Protein AF-V4QI97-F1 (afdb_monomer_lite)

pLDDT: mean 71.18, std 16.62, range [37.5, 94.44]

Structure (mmCIF, N/CA/C/O backbone):
data_AF-V4QI97-F1
#
_entry.id   AF-V4QI97-F1
#
loop_
_atom_site.group_PDB
_atom_site.id
_atom_site.type_symbol
_atom_site.label_atom_id
_atom_site.label_alt_id
_atom_site.label_comp_id
_atom_site.label_asym_id
_atom_site.label_entity_id
_atom_site.label_seq_id
_atom_site.pdbx_PDB_ins_code
_atom_site.Cartn_x
_atom_site.Cartn_y
_atom_site.Cartn_z
_atom_site.occupancy
_atom_site.B_iso_or_equiv
_atom_site.auth_seq_id
_atom_site.auth_comp_id
_atom_site.auth_asym_id
_atom_site.auth_atom_id
_atom_site.pdbx_PDB_model_num
ATOM 1 N N . MET A 1 1 ? 46.855 -12.905 -12.859 1.00 41.66 1 MET A N 1
ATOM 2 C CA . MET A 1 1 ? 45.986 -12.068 -12.011 1.00 41.66 1 MET A CA 1
ATOM 3 C C . MET A 1 1 ? 44.913 -11.592 -12.947 1.00 41.66 1 MET A C 1
ATOM 5 O O . MET A 1 1 ? 45.185 -10.723 -13.763 1.00 41.66 1 MET A O 1
ATOM 9 N N . ASP A 1 2 ? 43.792 -12.298 -12.932 1.00 44.72 2 ASP A N 1
ATOM 10 C CA . ASP A 1 2 ? 42.716 -12.073 -13.883 1.00 44.72 2 ASP A CA 1
ATOM 11 C C . ASP A 1 2 ? 41.936 -10.860 -13.398 1.00 44.72 2 ASP A C 1
ATOM 13 O O . ASP A 1 2 ? 41.292 -10.881 -12.348 1.00 44.72 2 ASP A O 1
ATOM 17 N N . ASP A 1 3 ? 42.111 -9.766 -14.129 1.00 50.03 3 ASP A N 1
ATOM 18 C CA . ASP A 1 3 ? 41.339 -8.547 -13.979 1.00 50.03 3 ASP A CA 1
ATOM 19 C C . ASP A 1 3 ? 39.905 -8.885 -14.403 1.00 50.03 3 ASP A C 1
ATOM 21 O O . ASP A 1 3 ? 39.567 -8.905 -15.589 1.00 50.03 3 ASP A O 1
ATOM 25 N N . HIS A 1 4 ? 39.078 -9.277 -13.430 1.00 53.91 4 HIS A N 1
ATOM 26 C CA . HIS A 1 4 ? 37.632 -9.381 -13.591 1.00 53.91 4 HIS A CA 1
ATOM 27 C C . HIS A 1 4 ? 37.093 -7.964 -13.777 1.00 53.91 4 HIS A C 1
ATOM 29 O O . HIS A 1 4 ? 36.608 -7.328 -12.842 1.00 53.91 4 HIS A O 1
ATOM 35 N N . GLY A 1 5 ? 37.272 -7.462 -14.998 1.00 50.78 5 GLY A N 1
ATOM 36 C CA . GLY A 1 5 ? 36.921 -6.117 -15.401 1.00 50.78 5 GLY A CA 1
ATOM 37 C C . GLY A 1 5 ? 35.461 -5.843 -15.085 1.00 50.78 5 GLY A C 1
ATOM 38 O O . GLY A 1 5 ? 34.565 -6.533 -15.569 1.00 50.78 5 GLY A O 1
ATOM 39 N N . PHE A 1 6 ? 35.249 -4.824 -14.258 1.00 55.19 6 PHE A N 1
ATOM 40 C CA . PHE A 1 6 ? 33.971 -4.163 -14.050 1.00 55.19 6 PHE A CA 1
ATOM 41 C C . PHE A 1 6 ? 33.288 -3.944 -15.407 1.00 55.19 6 PHE A C 1
ATOM 43 O O . PHE A 1 6 ? 33.748 -3.127 -16.208 1.00 55.19 6 PHE A O 1
ATOM 50 N N . ASN A 1 7 ? 32.223 -4.703 -15.679 1.00 65.62 7 ASN A N 1
ATOM 51 C CA . ASN A 1 7 ? 31.404 -4.519 -16.869 1.00 65.62 7 ASN A CA 1
ATOM 52 C C . ASN A 1 7 ? 30.111 -3.788 -16.466 1.00 65.62 7 ASN A C 1
ATOM 54 O O . ASN A 1 7 ? 29.144 -4.436 -16.055 1.00 65.62 7 ASN A O 1
ATOM 58 N N . PRO A 1 8 ? 30.071 -2.446 -16.566 1.00 64.31 8 PRO A N 1
ATOM 59 C CA . PRO A 1 8 ? 28.946 -1.641 -16.088 1.00 64.31 8 PRO A CA 1
ATOM 60 C C . PRO A 1 8 ? 27.614 -2.009 -16.756 1.00 64.31 8 PRO A C 1
ATOM 62 O O . PRO A 1 8 ? 26.558 -1.841 -16.147 1.00 64.31 8 PRO A O 1
ATOM 65 N N . ASP A 1 9 ? 27.650 -2.551 -17.976 1.00 65.19 9 ASP A N 1
ATOM 66 C CA . ASP A 1 9 ? 26.453 -2.971 -18.707 1.00 65.19 9 ASP A CA 1
ATOM 67 C C . ASP A 1 9 ? 25.855 -4.283 -18.165 1.00 65.19 9 ASP A C 1
ATOM 69 O O . ASP A 1 9 ? 24.628 -4.456 -18.178 1.00 65.19 9 ASP A O 1
ATOM 73 N N . ASP A 1 10 ? 26.696 -5.191 -17.659 1.00 73.88 10 ASP A N 1
ATOM 74 C CA . ASP A 1 10 ? 26.260 -6.443 -17.029 1.00 73.88 10 ASP A CA 1
ATOM 75 C C . ASP A 1 10 ? 25.722 -6.182 -15.619 1.00 73.88 10 ASP A C 1
ATOM 77 O O . ASP A 1 10 ? 24.642 -6.672 -15.276 1.00 73.88 10 ASP A O 1
ATOM 81 N N . ASP A 1 11 ? 26.385 -5.318 -14.846 1.00 74.50 11 ASP A N 1
ATOM 82 C CA . ASP A 1 11 ? 25.919 -4.905 -13.517 1.00 74.50 11 ASP A CA 1
ATOM 83 C C . ASP A 1 11 ? 24.596 -4.128 -13.594 1.00 74.50 11 ASP A C 1
ATOM 85 O O . ASP A 1 11 ? 23.665 -4.383 -12.822 1.00 74.50 11 ASP A O 1
ATOM 89 N N . ALA A 1 12 ? 24.444 -3.234 -14.579 1.00 72.06 12 ALA A N 1
ATOM 90 C CA . ALA A 1 12 ? 23.185 -2.532 -14.823 1.00 72.06 12 ALA A CA 1
ATOM 91 C C . ALA A 1 12 ? 22.055 -3.492 -15.236 1.00 72.06 12 ALA A C 1
ATOM 93 O O . ALA A 1 12 ? 20.887 -3.283 -14.892 1.00 72.06 12 ALA A O 1
ATOM 94 N N . ARG A 1 13 ? 22.363 -4.565 -15.976 1.00 72.94 13 ARG A N 1
ATOM 95 C CA . ARG A 1 13 ? 21.380 -5.601 -16.329 1.00 72.94 13 ARG A CA 1
ATOM 96 C C . ARG A 1 13 ? 20.995 -6.452 -15.119 1.00 72.94 13 ARG A C 1
ATOM 98 O O . ARG A 1 13 ? 19.803 -6.655 -14.894 1.00 72.94 13 ARG A O 1
ATOM 105 N N . ALA A 1 14 ? 21.969 -6.877 -14.318 1.00 77.56 14 ALA A N 1
ATOM 106 C CA . ALA A 1 14 ? 21.738 -7.637 -13.094 1.00 77.56 14 ALA A CA 1
ATOM 107 C C . ALA A 1 14 ? 20.893 -6.838 -12.090 1.00 77.56 14 ALA A C 1
ATOM 109 O O . ALA A 1 14 ? 19.896 -7.345 -11.575 1.00 77.56 14 ALA A O 1
ATOM 110 N N . LEU A 1 15 ? 21.211 -5.558 -11.875 1.00 76.00 15 LEU A N 1
ATOM 111 C CA . LEU A 1 15 ? 20.430 -4.680 -11.003 1.00 76.00 15 LEU A CA 1
ATOM 112 C C . LEU A 1 15 ? 18.983 -4.518 -11.492 1.00 76.00 15 LEU A C 1
ATOM 114 O O . LEU A 1 15 ? 18.056 -4.529 -10.681 1.00 76.00 15 LEU A O 1
ATOM 118 N N . ARG A 1 16 ? 18.766 -4.398 -12.809 1.00 74.44 16 ARG A N 1
ATOM 119 C CA . ARG A 1 16 ? 17.414 -4.327 -13.390 1.00 74.44 16 ARG A CA 1
ATOM 120 C C . ARG A 1 16 ? 16.608 -5.592 -13.122 1.00 74.44 16 ARG A C 1
ATOM 122 O O . ARG A 1 16 ? 15.459 -5.480 -12.698 1.00 74.44 16 ARG A O 1
ATOM 129 N N . GLN A 1 17 ? 17.211 -6.763 -13.313 1.00 78.12 17 GLN A N 1
ATOM 130 C CA . GLN A 1 17 ? 16.565 -8.041 -13.022 1.00 78.12 17 GLN A CA 1
ATOM 131 C C . GLN A 1 17 ? 16.200 -8.153 -11.536 1.00 78.12 17 GLN A C 1
ATOM 133 O O . GLN A 1 17 ? 15.046 -8.415 -11.210 1.00 78.12 17 GLN A O 1
ATOM 138 N N . ARG A 1 18 ? 17.131 -7.831 -10.628 1.00 79.62 18 ARG A N 1
ATOM 139 C CA . ARG A 1 18 ? 16.863 -7.835 -9.179 1.00 79.62 18 ARG A CA 1
ATOM 140 C C . ARG A 1 18 ? 15.759 -6.860 -8.771 1.00 79.62 18 ARG A C 1
ATOM 142 O O . ARG A 1 18 ? 14.947 -7.172 -7.907 1.00 79.62 18 ARG A O 1
ATOM 149 N N . ARG A 1 19 ? 15.690 -5.680 -9.396 1.00 79.06 19 ARG A N 1
ATOM 150 C CA . ARG A 1 19 ? 14.592 -4.724 -9.170 1.00 79.06 19 ARG A CA 1
ATOM 151 C C . ARG A 1 19 ? 13.250 -5.252 -9.680 1.00 79.06 19 ARG A C 1
ATOM 153 O O . ARG A 1 19 ? 12.237 -4.933 -9.073 1.00 79.06 19 ARG A O 1
ATOM 160 N N . ALA A 1 20 ? 13.226 -6.019 -10.770 1.00 75.69 20 ALA A N 1
ATOM 161 C CA . ALA A 1 20 ? 12.004 -6.652 -11.262 1.00 75.69 20 ALA A CA 1
ATOM 162 C C . ALA A 1 20 ? 11.506 -7.738 -10.294 1.00 75.69 20 ALA A C 1
ATOM 164 O O . ALA A 1 20 ? 10.351 -7.674 -9.888 1.00 75.69 20 ALA A O 1
ATOM 165 N N . GLU A 1 21 ? 12.394 -8.626 -9.838 1.00 79.38 21 GLU A N 1
ATOM 166 C CA . GLU A 1 21 ? 12.095 -9.647 -8.816 1.00 79.38 21 GLU A CA 1
ATOM 167 C C . GLU A 1 21 ? 11.541 -9.005 -7.527 1.00 79.38 21 GLU A C 1
ATOM 169 O O . GLU A 1 21 ? 10.528 -9.434 -6.984 1.00 79.38 21 GLU A O 1
ATOM 174 N N . LEU A 1 22 ? 12.149 -7.905 -7.063 1.00 79.44 22 LEU A N 1
ATOM 175 C CA . LEU A 1 22 ? 11.668 -7.173 -5.884 1.00 79.44 22 LEU A CA 1
ATOM 176 C C . LEU A 1 22 ? 10.294 -6.514 -6.078 1.00 79.44 22 LEU A C 1
ATOM 178 O O . LEU A 1 22 ? 9.572 -6.338 -5.098 1.00 79.44 22 LEU A O 1
ATOM 182 N N . ARG A 1 23 ? 9.932 -6.110 -7.303 1.00 78.00 23 ARG A N 1
ATOM 183 C CA . ARG A 1 23 ? 8.594 -5.563 -7.592 1.00 78.00 23 ARG A CA 1
ATOM 184 C C . ARG A 1 23 ? 7.531 -6.644 -7.535 1.00 78.00 23 ARG A C 1
ATOM 186 O O . ARG A 1 23 ? 6.475 -6.394 -6.968 1.00 78.00 23 ARG A O 1
ATOM 193 N N . GLU A 1 24 ? 7.819 -7.802 -8.116 1.00 79.31 24 GLU A N 1
ATOM 194 C CA . GLU A 1 24 ? 6.931 -8.962 -8.078 1.00 79.31 24 GLU A CA 1
ATOM 195 C C . GLU A 1 24 ? 6.682 -9.382 -6.628 1.00 79.31 24 GLU A C 1
ATOM 197 O O . GLU A 1 24 ? 5.542 -9.366 -6.175 1.00 79.31 24 GLU A O 1
ATOM 202 N N . PHE A 1 25 ? 7.751 -9.549 -5.846 1.00 78.12 25 PHE A N 1
ATOM 203 C CA . PHE A 1 25 ? 7.636 -9.868 -4.424 1.00 78.12 25 PHE A CA 1
ATOM 204 C C . PHE A 1 25 ? 6.871 -8.800 -3.618 1.00 78.12 25 PHE A C 1
ATOM 206 O O . PHE A 1 25 ? 6.092 -9.112 -2.721 1.00 78.12 25 PHE A O 1
ATOM 213 N N . ALA A 1 26 ? 7.045 -7.511 -3.933 1.00 76.50 26 ALA A N 1
ATOM 214 C CA . ALA A 1 26 ? 6.275 -6.446 -3.288 1.00 76.50 26 ALA A CA 1
ATOM 215 C C . ALA A 1 26 ? 4.778 -6.490 -3.642 1.00 76.50 26 ALA A C 1
ATOM 217 O O . ALA A 1 26 ? 3.947 -6.130 -2.807 1.00 76.50 26 ALA A O 1
ATOM 218 N N . ALA A 1 27 ? 4.437 -6.903 -4.865 1.00 77.00 27 ALA A N 1
ATOM 219 C CA . ALA A 1 27 ? 3.055 -7.096 -5.283 1.00 77.00 27 ALA A CA 1
ATOM 220 C C . ALA A 1 27 ? 2.425 -8.304 -4.574 1.00 77.00 27 ALA A C 1
ATOM 222 O O . ALA A 1 27 ? 1.311 -8.172 -4.073 1.00 77.00 27 ALA A O 1
ATOM 223 N N . GLU A 1 28 ? 3.161 -9.412 -4.441 1.00 81.69 28 GLU A N 1
ATOM 224 C CA . GLU A 1 28 ? 2.744 -10.590 -3.665 1.00 81.69 28 GLU A CA 1
ATOM 225 C C . GLU A 1 28 ? 2.478 -10.237 -2.196 1.00 81.69 28 GLU A C 1
ATOM 227 O O . GLU A 1 28 ? 1.464 -10.640 -1.636 1.00 81.69 28 GLU A O 1
ATOM 232 N N . ILE A 1 29 ? 3.342 -9.429 -1.567 1.00 78.62 29 ILE A N 1
ATOM 233 C CA . ILE A 1 29 ? 3.112 -8.953 -0.192 1.00 78.62 29 ILE A CA 1
ATOM 234 C C . ILE A 1 29 ? 1.829 -8.120 -0.105 1.00 78.62 29 ILE A C 1
ATOM 236 O O . ILE A 1 29 ? 1.081 -8.247 0.862 1.00 78.62 29 ILE A O 1
ATOM 240 N N . ALA A 1 30 ? 1.581 -7.240 -1.080 1.00 75.75 30 ALA A N 1
ATOM 241 C CA . ALA A 1 30 ? 0.376 -6.417 -1.088 1.00 75.75 30 ALA A CA 1
ATOM 242 C C . ALA A 1 30 ? -0.899 -7.262 -1.239 1.00 75.75 30 ALA A C 1
ATOM 244 O O . ALA A 1 30 ? -1.905 -6.916 -0.632 1.00 75.75 30 ALA A O 1
ATOM 245 N N . GLU A 1 31 ? -0.837 -8.353 -2.003 1.00 80.38 31 GLU A N 1
ATOM 246 C CA . GLU A 1 31 ? -1.926 -9.324 -2.148 1.00 80.38 31 GLU A CA 1
ATOM 247 C C . GLU A 1 31 ? -2.121 -10.147 -0.867 1.00 80.38 31 GLU A C 1
ATOM 249 O O . GLU A 1 31 ? -3.221 -10.195 -0.336 1.00 80.38 31 GLU A O 1
ATOM 254 N N . ALA A 1 32 ? -1.047 -10.677 -0.275 1.00 81.38 32 ALA A N 1
ATOM 255 C CA . ALA A 1 32 ? -1.117 -11.439 0.975 1.00 81.38 32 ALA A CA 1
ATOM 256 C C . ALA A 1 32 ? -1.661 -10.624 2.166 1.00 81.38 32 ALA A C 1
ATOM 258 O O . ALA A 1 32 ? -2.165 -11.187 3.135 1.00 81.38 32 ALA A O 1
ATOM 259 N N . ILE A 1 33 ? -1.556 -9.292 2.117 1.00 82.50 33 ILE A N 1
ATOM 260 C CA . ILE A 1 33 ? -2.125 -8.394 3.130 1.00 82.50 33 ILE A CA 1
ATOM 261 C C . ILE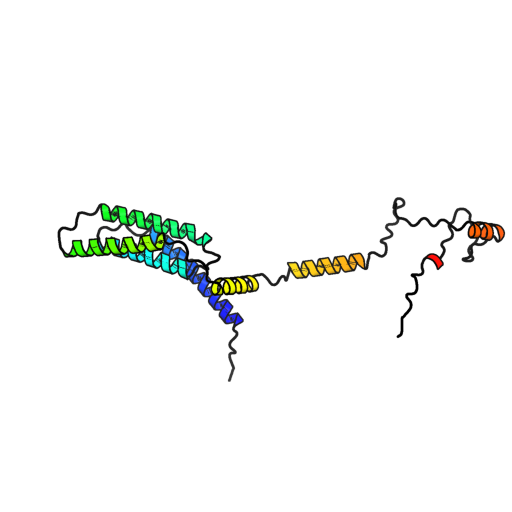 A 1 33 ? -3.660 -8.415 3.137 1.00 82.50 33 ILE A C 1
ATOM 263 O O . ILE A 1 33 ? -4.267 -8.137 4.176 1.00 82.50 33 ILE A O 1
ATOM 267 N N . GLU A 1 34 ? -4.284 -8.743 2.007 1.00 81.69 34 GLU A N 1
ATOM 268 C CA . GLU A 1 34 ? -5.740 -8.857 1.871 1.00 81.69 34 GLU A CA 1
ATOM 269 C C . GLU A 1 34 ? -6.279 -10.059 2.665 1.00 81.69 34 GLU A C 1
ATOM 271 O O . GLU A 1 34 ? -7.373 -9.982 3.218 1.00 81.69 34 GLU A O 1
ATOM 276 N N . ASP A 1 35 ? -5.465 -11.106 2.828 1.00 83.38 35 ASP A N 1
ATOM 277 C CA . ASP A 1 35 ? -5.812 -12.336 3.552 1.00 83.38 35 ASP A CA 1
ATOM 278 C C . ASP A 1 35 ? -5.509 -12.279 5.061 1.00 83.38 35 ASP A C 1
ATOM 280 O O . ASP A 1 35 ? -5.664 -13.274 5.771 1.00 83.38 35 ASP A O 1
ATOM 284 N N . ILE A 1 36 ? -5.046 -11.138 5.579 1.00 82.44 36 ILE A N 1
ATOM 285 C CA . ILE A 1 36 ? -4.755 -10.997 7.011 1.00 82.44 36 ILE A CA 1
ATOM 286 C C . ILE A 1 36 ? -6.060 -10.991 7.809 1.00 82.44 36 ILE A C 1
ATOM 288 O O . ILE A 1 36 ? -6.981 -10.230 7.507 1.00 82.44 36 ILE A O 1
ATOM 292 N N . ASP A 1 37 ? -6.087 -11.785 8.881 1.00 87.38 37 ASP A N 1
ATOM 293 C CA . ASP A 1 37 ? -7.198 -11.828 9.826 1.00 87.38 37 ASP A CA 1
ATOM 294 C C . ASP A 1 37 ? -7.546 -10.435 10.369 1.00 87.38 37 ASP A C 1
ATOM 296 O O . ASP A 1 37 ? -6.678 -9.610 10.686 1.00 87.38 37 ASP A O 1
ATOM 300 N N . LEU A 1 38 ? -8.847 -10.179 10.515 1.00 90.25 38 LEU A N 1
ATOM 301 C CA . LEU A 1 38 ? -9.318 -8.925 11.086 1.00 90.25 38 LEU A CA 1
ATOM 302 C C . LEU A 1 38 ? -8.847 -8.792 12.543 1.00 90.25 38 LEU A C 1
ATOM 304 O O . LEU A 1 38 ? -8.876 -9.760 13.302 1.00 90.25 38 LEU A O 1
ATOM 308 N N . PRO A 1 39 ? -8.429 -7.589 12.964 1.00 90.75 39 PRO A N 1
ATOM 309 C CA . PRO A 1 39 ? -7.854 -7.389 14.284 1.00 90.75 39 PRO A CA 1
ATOM 310 C C . PRO A 1 39 ? -8.886 -7.586 15.395 1.00 90.75 39 PRO A C 1
ATOM 312 O O . PRO A 1 39 ? -9.924 -6.924 15.425 1.00 90.75 39 PRO A O 1
ATOM 315 N N . GLU A 1 40 ? -8.535 -8.426 16.364 1.00 92.00 40 GLU A N 1
ATOM 316 C CA . GLU A 1 40 ? -9.332 -8.662 17.573 1.00 92.00 40 GLU A CA 1
ATOM 317 C C . GLU A 1 40 ? -8.927 -7.738 18.733 1.00 92.00 40 GLU A C 1
ATOM 319 O O . GLU A 1 40 ? -9.654 -7.600 19.716 1.00 92.00 40 GLU A O 1
ATOM 324 N N . THR A 1 41 ? -7.773 -7.069 18.627 1.00 93.19 41 THR A N 1
ATOM 325 C CA . THR A 1 41 ? -7.281 -6.125 19.636 1.00 93.19 41 THR A CA 1
ATOM 326 C C . THR A 1 41 ? -6.763 -4.825 19.019 1.00 93.19 41 THR A C 1
ATOM 328 O O . THR A 1 41 ? -6.374 -4.764 17.851 1.00 93.19 41 THR A O 1
ATOM 331 N N . TYR A 1 42 ? -6.667 -3.766 19.833 1.00 90.38 42 TYR A N 1
ATOM 332 C CA . TYR A 1 42 ? -6.037 -2.505 19.417 1.00 90.38 42 TYR A CA 1
ATOM 333 C C . TYR A 1 42 ? -4.570 -2.674 18.991 1.00 90.38 42 TYR A C 1
ATOM 335 O O . TYR A 1 42 ? -4.096 -1.946 18.119 1.00 90.38 42 TYR A O 1
ATOM 343 N N . LEU A 1 43 ? -3.845 -3.626 19.590 1.00 91.06 43 LEU A N 1
ATOM 344 C CA . LEU A 1 43 ? -2.455 -3.908 19.230 1.00 91.06 43 LEU A CA 1
ATOM 345 C C . LEU A 1 43 ? -2.361 -4.576 17.854 1.00 91.06 43 LEU A C 1
ATOM 347 O O . LEU A 1 43 ? -1.474 -4.232 17.071 1.00 91.06 43 LEU A O 1
ATOM 351 N N . ASP A 1 44 ? -3.275 -5.496 17.552 1.00 90.19 44 ASP A N 1
ATOM 352 C CA . ASP A 1 44 ? -3.337 -6.153 16.244 1.00 90.19 44 ASP A CA 1
ATOM 353 C C . ASP A 1 44 ? -3.710 -5.143 15.165 1.00 90.19 44 ASP A C 1
ATOM 355 O O . ASP A 1 44 ? -3.042 -5.071 14.135 1.00 90.19 44 ASP A O 1
ATOM 359 N N . GLY A 1 45 ? -4.672 -4.262 15.459 1.00 88.81 45 GLY A N 1
ATOM 360 C CA . GLY A 1 45 ? -5.009 -3.134 14.597 1.00 88.81 45 GLY A CA 1
ATOM 361 C C . GLY A 1 45 ? -3.800 -2.241 14.312 1.00 88.81 45 GLY A C 1
ATOM 362 O O . GLY A 1 45 ? -3.531 -1.904 13.159 1.00 88.81 45 GLY A O 1
ATOM 363 N N . GLU A 1 46 ? -3.027 -1.878 15.344 1.00 92.81 46 GLU A N 1
ATOM 364 C CA . GLU A 1 46 ? -1.812 -1.066 15.182 1.00 92.81 46 GLU A CA 1
ATOM 365 C C . GLU A 1 46 ? -0.795 -1.759 14.261 1.00 92.81 46 GLU A C 1
ATOM 367 O O . GLU A 1 46 ? -0.211 -1.131 13.371 1.00 92.81 46 GLU A O 1
ATOM 372 N N . ARG A 1 47 ? -0.573 -3.060 14.469 1.00 90.12 47 ARG A N 1
ATOM 373 C CA . ARG A 1 47 ? 0.376 -3.860 13.687 1.00 90.12 47 ARG A CA 1
ATOM 374 C C . ARG A 1 47 ? -0.069 -4.007 12.236 1.00 90.12 47 ARG A C 1
ATOM 376 O O . ARG A 1 47 ? 0.757 -3.799 11.347 1.00 90.12 47 ARG A O 1
ATOM 383 N N . ALA A 1 48 ? -1.347 -4.285 12.000 1.00 89.62 48 ALA A N 1
ATOM 384 C CA . ALA A 1 48 ? -1.917 -4.436 10.667 1.00 89.62 48 ALA A CA 1
ATOM 385 C C . ALA A 1 48 ? -1.802 -3.129 9.862 1.00 89.62 48 ALA A C 1
ATOM 387 O O . ALA A 1 48 ? -1.258 -3.117 8.758 1.00 89.62 48 ALA A O 1
ATOM 388 N N . VAL A 1 49 ? -2.162 -1.988 10.460 1.00 90.75 49 VAL A N 1
ATOM 389 C CA . VAL A 1 49 ? -2.007 -0.660 9.836 1.00 90.75 49 VAL A CA 1
ATOM 390 C C . VAL A 1 49 ? -0.545 -0.347 9.504 1.00 90.75 49 VAL A C 1
ATOM 392 O O . VAL A 1 49 ? -0.235 0.166 8.424 1.00 90.75 49 VAL A O 1
ATOM 395 N N . ARG A 1 50 ? 0.389 -0.661 10.412 1.00 88.56 50 ARG A N 1
ATOM 396 C CA . ARG A 1 50 ? 1.827 -0.487 10.147 1.00 88.56 50 ARG A CA 1
ATOM 397 C C . ARG A 1 50 ? 2.306 -1.373 9.001 1.00 88.56 50 ARG A C 1
ATOM 399 O O . ARG A 1 50 ? 3.140 -0.916 8.222 1.00 88.56 50 ARG A O 1
ATOM 406 N N . MET A 1 51 ? 1.793 -2.594 8.890 1.00 88.12 51 MET A N 1
ATOM 407 C CA . MET A 1 51 ? 2.140 -3.514 7.810 1.00 88.12 51 MET A CA 1
ATOM 408 C C . MET A 1 51 ? 1.700 -2.968 6.450 1.00 88.12 51 MET A C 1
ATOM 410 O O . MET A 1 51 ? 2.540 -2.836 5.561 1.00 88.12 51 MET A O 1
ATOM 414 N N . ILE A 1 52 ? 0.441 -2.532 6.327 1.00 88.31 52 ILE A N 1
ATOM 415 C CA . ILE A 1 52 ? -0.081 -1.886 5.108 1.00 88.31 52 ILE A CA 1
ATOM 416 C C . ILE A 1 52 ? 0.781 -0.684 4.732 1.00 88.31 52 ILE A C 1
ATOM 418 O O . ILE A 1 52 ? 1.159 -0.502 3.575 1.00 88.31 52 ILE A O 1
ATOM 422 N N . ARG A 1 53 ? 1.154 0.131 5.723 1.00 89.31 53 ARG A N 1
ATOM 423 C CA . ARG A 1 53 ? 1.998 1.301 5.488 1.00 89.31 53 ARG A CA 1
ATOM 424 C C . ARG A 1 53 ? 3.360 0.919 4.915 1.00 89.31 53 ARG A C 1
ATOM 426 O O . ARG A 1 53 ? 3.839 1.593 4.004 1.00 89.31 53 ARG A O 1
ATOM 433 N N . VAL A 1 54 ? 4.000 -0.115 5.464 1.00 86.25 54 VAL A N 1
ATOM 434 C CA . VAL A 1 54 ? 5.291 -0.611 4.967 1.00 86.25 54 VAL A CA 1
ATOM 435 C C . VAL A 1 54 ? 5.134 -1.153 3.551 1.00 86.25 54 VAL A C 1
ATOM 437 O O . VAL A 1 54 ? 5.949 -0.801 2.703 1.00 86.25 54 VAL A O 1
ATOM 440 N N . ALA A 1 55 ? 4.078 -1.917 3.272 1.00 85.75 55 ALA A N 1
ATOM 441 C CA . ALA A 1 55 ? 3.803 -2.429 1.935 1.00 85.75 55 ALA A CA 1
ATOM 442 C C . ALA A 1 55 ? 3.623 -1.302 0.910 1.00 85.75 55 ALA A C 1
ATOM 444 O O . ALA A 1 55 ? 4.273 -1.333 -0.130 1.00 85.75 55 ALA A O 1
ATOM 445 N N . ASP A 1 56 ? 2.861 -0.248 1.228 1.00 86.75 56 ASP A N 1
ATOM 446 C CA . ASP A 1 56 ? 2.733 0.925 0.350 1.00 86.75 56 ASP A CA 1
ATOM 447 C C . ASP A 1 56 ? 4.090 1.620 0.127 1.00 86.75 56 ASP A C 1
ATOM 449 O O . ASP A 1 56 ? 4.413 1.982 -1.003 1.00 86.75 56 ASP A O 1
ATOM 453 N N . VAL A 1 57 ? 4.940 1.756 1.158 1.00 83.69 57 VAL A N 1
ATOM 454 C CA . VAL A 1 57 ? 6.296 2.321 0.986 1.00 83.69 57 VAL A CA 1
ATOM 455 C C . VAL A 1 57 ? 7.148 1.451 0.069 1.00 83.69 57 VAL A C 1
ATOM 457 O O . VAL A 1 57 ? 7.831 1.987 -0.806 1.00 83.69 57 VAL A O 1
ATOM 460 N N . VAL A 1 58 ? 7.156 0.136 0.292 1.00 82.12 58 VAL A N 1
ATOM 461 C CA . VAL A 1 58 ? 7.942 -0.806 -0.508 1.00 82.12 58 VAL A CA 1
ATOM 462 C C . VAL A 1 58 ? 7.467 -0.740 -1.950 1.00 82.12 58 VAL A C 1
ATOM 464 O O . VAL A 1 58 ? 8.280 -0.412 -2.811 1.00 82.12 58 VAL A O 1
ATOM 467 N N . LEU A 1 59 ? 6.163 -0.908 -2.187 1.00 79.94 59 LEU A N 1
ATOM 468 C CA . LEU A 1 59 ? 5.524 -0.825 -3.499 1.00 79.94 59 LEU A CA 1
ATOM 469 C C . LEU A 1 59 ? 5.898 0.474 -4.223 1.00 79.94 59 LEU A C 1
ATOM 471 O O . LEU A 1 59 ? 6.372 0.441 -5.357 1.00 79.94 59 LEU A O 1
ATOM 475 N N . MET A 1 60 ? 5.777 1.621 -3.553 1.00 78.44 60 MET A N 1
ATOM 476 C CA . MET A 1 60 ? 6.115 2.927 -4.126 1.00 78.44 60 MET A CA 1
ATOM 477 C C . MET A 1 60 ? 7.612 3.107 -4.418 1.00 78.44 60 MET A C 1
ATOM 479 O O . MET A 1 60 ? 7.960 3.878 -5.309 1.00 78.44 60 MET A O 1
ATOM 483 N N . ARG A 1 61 ? 8.506 2.450 -3.667 1.00 77.94 61 ARG A N 1
ATOM 484 C CA . ARG A 1 61 ? 9.965 2.547 -3.858 1.00 77.94 61 ARG A CA 1
ATOM 485 C C . ARG A 1 61 ? 10.486 1.631 -4.953 1.00 77.94 61 ARG A C 1
ATOM 487 O O . ARG A 1 61 ? 11.424 2.009 -5.650 1.00 77.94 61 ARG A O 1
ATOM 494 N N . VAL A 1 62 ? 9.933 0.427 -5.064 1.00 74.62 62 VAL A N 1
ATOM 495 C CA . VAL A 1 62 ? 10.372 -0.542 -6.075 1.00 74.62 62 VAL A CA 1
ATOM 496 C C . VAL A 1 62 ? 9.770 -0.228 -7.441 1.00 74.62 62 VAL A C 1
ATOM 498 O O . VAL A 1 62 ? 10.403 -0.493 -8.464 1.00 74.62 62 VAL A O 1
ATOM 501 N N . THR A 1 63 ? 8.588 0.390 -7.476 1.00 72.38 63 THR A N 1
ATOM 502 C CA . THR A 1 63 ? 7.913 0.778 -8.719 1.00 72.38 63 THR A CA 1
ATOM 503 C C . THR A 1 63 ? 8.578 1.996 -9.341 1.00 72.38 63 THR A C 1
ATOM 505 O O . THR A 1 63 ? 8.776 3.023 -8.685 1.00 72.38 63 THR A O 1
ATOM 508 N N . ARG A 1 64 ? 8.900 1.897 -10.634 1.00 69.19 64 ARG A N 1
ATOM 509 C CA . ARG A 1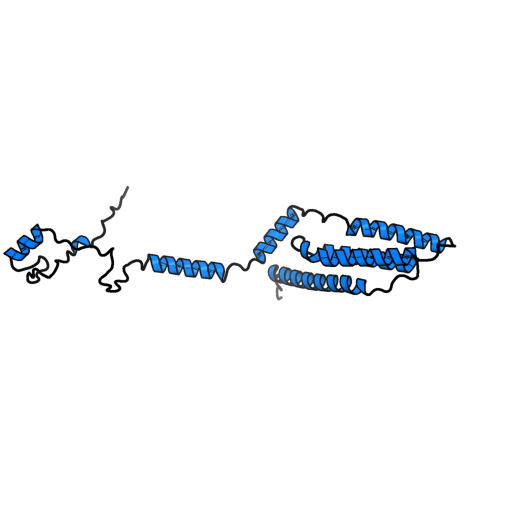 64 ? 9.443 3.037 -11.366 1.00 69.19 64 ARG A CA 1
ATOM 510 C C . ARG A 1 64 ? 8.376 4.125 -11.564 1.00 69.19 64 ARG A C 1
ATOM 512 O O . ARG A 1 64 ? 7.181 3.831 -11.616 1.00 69.19 64 ARG A O 1
ATOM 519 N N . PRO A 1 65 ? 8.769 5.396 -11.684 1.00 67.69 65 PRO A N 1
ATOM 520 C CA . PRO A 1 65 ? 7.804 6.481 -11.801 1.00 67.69 65 PRO A CA 1
ATOM 521 C C . PRO A 1 65 ? 6.920 6.464 -13.056 1.00 67.69 65 PRO A C 1
ATOM 523 O O . PRO A 1 65 ? 5.760 6.862 -12.973 1.00 67.69 65 PRO A O 1
ATOM 526 N N . ASP A 1 66 ? 7.438 5.978 -14.181 1.00 65.56 66 ASP A N 1
ATOM 527 C CA . ASP A 1 66 ? 6.717 5.739 -15.441 1.00 65.56 66 ASP A CA 1
ATOM 528 C C . ASP A 1 66 ? 5.695 4.593 -15.335 1.00 65.56 66 ASP A C 1
ATOM 530 O O . ASP A 1 66 ? 4.731 4.534 -16.090 1.00 65.56 66 ASP A O 1
ATOM 534 N N . GLN A 1 67 ? 5.856 3.720 -14.339 1.00 66.88 67 GLN A N 1
ATOM 535 C CA . GLN A 1 67 ? 4.969 2.592 -14.052 1.00 66.88 67 GLN A CA 1
ATOM 536 C C . GLN A 1 67 ? 3.950 2.913 -12.951 1.00 66.88 67 GLN A C 1
ATOM 538 O O . GLN A 1 67 ? 3.244 2.037 -12.467 1.00 66.88 67 GLN A O 1
ATOM 543 N N . ARG A 1 68 ? 3.817 4.173 -12.527 1.00 67.56 68 ARG A N 1
ATOM 544 C CA . ARG A 1 68 ? 2.911 4.527 -11.420 1.00 67.56 68 ARG A CA 1
ATOM 545 C C . ARG A 1 68 ? 1.431 4.279 -11.699 1.00 67.56 68 ARG A C 1
ATOM 547 O O . ARG A 1 68 ? 0.646 4.174 -10.759 1.00 67.56 68 ARG A O 1
ATOM 554 N N . ASP A 1 69 ? 1.037 4.169 -12.960 1.00 66.94 69 ASP A N 1
ATOM 555 C CA . ASP A 1 69 ? -0.337 3.804 -13.295 1.00 66.94 69 ASP A CA 1
ATOM 556 C C . ASP A 1 69 ? -0.622 2.317 -13.046 1.00 66.94 69 ASP A C 1
ATOM 558 O O . ASP A 1 69 ? -1.756 1.969 -12.719 1.00 66.94 69 ASP A O 1
ATOM 562 N N . THR A 1 70 ? 0.402 1.454 -13.072 1.00 69.12 70 THR A N 1
ATOM 563 C CA . THR A 1 70 ? 0.245 0.011 -12.827 1.00 69.12 70 THR A CA 1
ATOM 564 C C . THR A 1 70 ? 0.054 -0.323 -11.348 1.00 69.12 70 THR A C 1
ATOM 566 O O . THR A 1 70 ? -0.527 -1.355 -11.028 1.00 69.12 70 THR A O 1
ATOM 569 N N . ILE A 1 71 ? 0.460 0.567 -10.434 1.00 72.88 71 ILE A N 1
ATOM 570 C CA . ILE A 1 71 ? 0.284 0.381 -8.982 1.00 72.88 71 ILE A CA 1
ATOM 571 C C . ILE A 1 71 ? -1.040 0.913 -8.445 1.00 72.88 71 ILE A C 1
ATOM 573 O O . ILE A 1 71 ? -1.362 0.656 -7.285 1.00 72.88 71 ILE A O 1
ATOM 577 N N . ARG A 1 72 ? -1.820 1.660 -9.239 1.00 74.75 72 ARG A N 1
ATOM 578 C CA . ARG A 1 72 ? -3.115 2.192 -8.779 1.00 74.75 72 ARG A CA 1
ATOM 579 C C . ARG A 1 72 ? -4.046 1.094 -8.243 1.00 74.75 72 ARG A C 1
ATOM 581 O O . ARG A 1 72 ? -4.604 1.327 -7.172 1.00 74.75 72 ARG A O 1
ATOM 588 N N . PRO A 1 73 ? -4.184 -0.080 -8.897 1.00 80.94 73 PRO A N 1
ATOM 589 C CA . PRO A 1 73 ? -5.009 -1.170 -8.380 1.00 80.94 73 PRO A CA 1
ATOM 590 C C . PRO A 1 73 ? -4.495 -1.699 -7.039 1.00 80.94 73 PRO A C 1
ATOM 592 O O . PRO A 1 73 ? -5.260 -1.773 -6.088 1.00 80.94 73 PRO A O 1
ATOM 595 N N . ALA A 1 74 ? -3.192 -1.969 -6.919 1.00 81.06 74 ALA A N 1
ATOM 596 C CA . ALA A 1 74 ? -2.599 -2.459 -5.674 1.00 81.06 74 ALA A CA 1
ATOM 597 C C . ALA A 1 74 ? -2.771 -1.458 -4.517 1.00 81.06 74 ALA A C 1
ATOM 599 O O . ALA A 1 74 ? -3.173 -1.834 -3.421 1.00 81.06 74 ALA A O 1
ATOM 600 N N . ARG A 1 75 ? -2.558 -0.156 -4.762 1.00 83.44 75 ARG A N 1
ATOM 601 C CA . ARG A 1 75 ? -2.816 0.880 -3.747 1.00 83.44 75 ARG A CA 1
ATOM 602 C C . ARG A 1 75 ? -4.290 0.981 -3.372 1.00 83.44 75 ARG A C 1
ATOM 604 O O . ARG A 1 75 ? -4.579 1.334 -2.235 1.00 83.44 75 ARG A O 1
ATOM 611 N N . GLN A 1 76 ? -5.208 0.716 -4.303 1.00 85.75 76 GLN A N 1
ATOM 612 C CA . GLN A 1 76 ? -6.631 0.684 -3.982 1.00 85.75 76 GLN A CA 1
ATOM 613 C C . GLN A 1 76 ? -6.950 -0.475 -3.038 1.00 85.75 76 GLN A C 1
ATOM 615 O O . GLN A 1 76 ? -7.561 -0.234 -2.008 1.00 85.75 76 GLN A O 1
ATOM 620 N N . ARG A 1 77 ? -6.425 -1.675 -3.302 1.00 85.56 77 ARG A N 1
ATOM 621 C CA . ARG A 1 77 ? -6.615 -2.830 -2.410 1.00 85.56 77 ARG A CA 1
ATOM 622 C C . ARG A 1 77 ? -6.055 -2.585 -1.007 1.00 85.56 77 ARG A C 1
ATOM 624 O O . ARG A 1 77 ? -6.725 -2.853 -0.017 1.00 85.56 77 ARG A O 1
ATOM 631 N N . LEU A 1 78 ? -4.888 -1.941 -0.904 1.00 88.19 78 LEU A N 1
ATOM 632 C CA . LEU A 1 78 ? -4.338 -1.510 0.390 1.00 88.19 78 LEU A CA 1
ATOM 633 C C . LEU A 1 78 ? -5.240 -0.500 1.126 1.00 88.19 78 LEU A C 1
ATOM 635 O O . LEU A 1 78 ? -5.264 -0.504 2.356 1.00 88.19 78 LEU A O 1
ATOM 639 N N . ARG A 1 79 ? -5.966 0.374 0.409 1.00 90.38 79 ARG A N 1
ATOM 640 C CA . ARG A 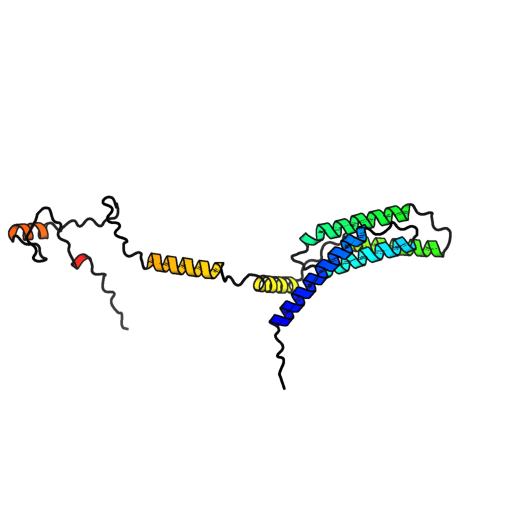1 79 ? -6.959 1.280 1.021 1.00 90.38 79 ARG A CA 1
ATOM 641 C C . ARG A 1 79 ? -8.176 0.511 1.503 1.00 90.38 79 ARG A C 1
ATOM 643 O O . ARG A 1 79 ? -8.577 0.711 2.643 1.00 90.38 79 ARG A O 1
ATOM 650 N N . ASP A 1 80 ? -8.706 -0.375 0.669 1.00 90.50 80 ASP A N 1
ATOM 651 C CA . ASP A 1 80 ? -9.886 -1.172 0.996 1.00 90.50 80 ASP A CA 1
ATOM 652 C C . ASP A 1 80 ? -9.619 -2.020 2.254 1.00 90.50 80 ASP A C 1
ATOM 654 O O . ASP A 1 80 ? -10.407 -2.003 3.201 1.00 90.50 80 ASP A O 1
ATOM 658 N N . GLN A 1 81 ? -8.442 -2.651 2.335 1.00 89.69 81 GLN A N 1
ATOM 659 C CA . GLN A 1 81 ? -8.029 -3.417 3.512 1.00 89.69 81 GLN A CA 1
ATOM 660 C C . GLN A 1 81 ? -7.788 -2.535 4.744 1.00 89.69 81 GLN A C 1
ATOM 662 O O . GLN A 1 81 ? -8.158 -2.902 5.862 1.00 89.69 81 GLN A O 1
ATOM 667 N N . ALA A 1 82 ? -7.201 -1.346 4.567 1.00 91.50 82 ALA A N 1
ATOM 668 C CA . ALA A 1 82 ? -7.054 -0.393 5.663 1.00 91.50 82 ALA A CA 1
ATOM 669 C C . ALA A 1 82 ? -8.419 0.005 6.241 1.00 91.50 82 ALA A C 1
ATOM 671 O O . ALA A 1 82 ? -8.580 0.041 7.461 1.00 91.50 82 ALA A O 1
ATOM 672 N N . ASP A 1 83 ? -9.409 0.254 5.384 1.00 92.81 83 ASP A N 1
ATOM 673 C CA . ASP A 1 83 ? -10.759 0.611 5.808 1.00 92.81 83 ASP A CA 1
ATOM 674 C C . ASP A 1 83 ? -11.448 -0.547 6.549 1.00 92.81 83 ASP A C 1
ATOM 676 O O . ASP A 1 83 ? -12.093 -0.304 7.573 1.00 92.81 83 ASP A O 1
ATOM 680 N N . LEU A 1 84 ? -11.252 -1.799 6.114 1.00 92.75 84 LEU A N 1
ATOM 681 C CA . LEU A 1 84 ? -11.731 -2.992 6.827 1.00 92.75 84 LEU A CA 1
ATOM 682 C C . LEU A 1 84 ? -11.121 -3.114 8.230 1.00 92.75 84 LEU A C 1
ATOM 684 O O . LEU A 1 84 ? -11.849 -3.297 9.207 1.00 92.75 84 LEU A O 1
ATOM 688 N N . ILE A 1 85 ? -9.805 -2.928 8.361 1.00 91.94 85 ILE A N 1
ATOM 689 C CA . ILE A 1 85 ? -9.112 -2.926 9.659 1.00 91.94 85 ILE A CA 1
ATOM 690 C C . ILE A 1 85 ? -9.657 -1.829 10.574 1.00 91.94 85 ILE A C 1
ATOM 692 O O . ILE A 1 85 ? -9.917 -2.078 11.752 1.00 91.94 85 ILE A O 1
ATOM 696 N N . VAL A 1 86 ? -9.869 -0.615 10.056 1.00 93.31 86 VAL A N 1
ATOM 697 C CA . VAL A 1 86 ? -10.449 0.471 10.858 1.00 93.31 86 VAL A CA 1
ATOM 698 C C . VAL A 1 86 ? -11.865 0.129 11.309 1.00 93.31 86 VAL A C 1
ATOM 700 O O . VAL A 1 86 ? -12.210 0.393 12.462 1.00 93.31 86 VAL A O 1
ATOM 703 N N . GLN A 1 87 ? -12.687 -0.465 10.445 1.00 94.19 87 GLN A N 1
ATOM 704 C CA . GLN A 1 87 ? -14.035 -0.897 10.814 1.00 94.19 87 GLN A CA 1
ATOM 705 C C . GLN A 1 87 ? -14.011 -1.968 11.911 1.00 94.19 87 GLN A C 1
ATOM 707 O O . GLN A 1 87 ? -14.740 -1.826 12.894 1.00 94.19 87 GLN A O 1
ATOM 712 N N . ALA A 1 88 ? -13.134 -2.967 11.797 1.00 92.12 88 ALA A N 1
ATOM 713 C CA . ALA A 1 88 ? -12.954 -4.003 12.811 1.00 92.12 88 ALA A CA 1
ATOM 714 C C . ALA A 1 88 ? -12.531 -3.407 14.165 1.00 92.12 88 ALA A C 1
ATOM 716 O O . ALA A 1 88 ? -13.183 -3.642 15.180 1.00 92.12 88 ALA A O 1
ATOM 717 N N . VAL A 1 89 ? -11.522 -2.527 14.181 1.00 92.25 89 VAL A N 1
ATOM 718 C CA . VAL A 1 89 ? -11.058 -1.880 15.422 1.00 92.25 89 VAL A CA 1
ATOM 719 C C . VAL A 1 89 ? -12.127 -0.970 16.038 1.00 92.25 89 VAL A C 1
ATOM 721 O O . VAL A 1 89 ? -12.220 -0.862 17.261 1.00 92.25 89 VAL A O 1
ATOM 724 N N . ARG A 1 90 ? -12.976 -0.326 15.226 1.00 92.75 90 ARG A N 1
ATOM 725 C CA . ARG A 1 90 ? -14.104 0.484 15.723 1.00 92.75 90 ARG A CA 1
ATOM 726 C C . ARG A 1 90 ? -15.206 -0.345 16.380 1.00 92.75 90 ARG A C 1
ATOM 728 O O . ARG A 1 90 ? -15.966 0.222 17.165 1.00 92.75 90 ARG A O 1
ATOM 735 N N . ALA A 1 91 ? -15.310 -1.631 16.053 1.00 94.12 91 ALA A N 1
ATOM 736 C CA . ALA A 1 91 ? -16.254 -2.551 16.678 1.00 94.12 91 ALA A CA 1
ATOM 737 C C . ALA A 1 91 ? -15.750 -3.099 18.025 1.00 94.12 91 ALA A C 1
ATOM 739 O O . ALA A 1 91 ? -16.542 -3.664 18.781 1.00 94.12 91 ALA A O 1
ATOM 740 N N . LEU A 1 92 ? -14.464 -2.913 18.348 1.00 92.69 92 LEU A N 1
ATOM 741 C CA . LEU A 1 92 ? -13.901 -3.349 19.622 1.00 92.69 92 LEU A CA 1
ATOM 742 C C . LEU A 1 92 ? -14.513 -2.582 20.808 1.00 92.69 92 LEU A C 1
ATOM 744 O O . LEU A 1 92 ? -14.876 -1.405 20.674 1.00 92.69 92 LEU A O 1
ATOM 748 N N . PRO A 1 93 ? -14.600 -3.217 21.993 1.00 93.25 93 PRO A N 1
ATOM 749 C CA . PRO A 1 93 ? -14.984 -2.535 23.221 1.00 93.25 93 PRO A CA 1
ATOM 750 C C . PRO A 1 93 ? -14.086 -1.327 23.481 1.00 93.25 93 PRO A C 1
ATOM 752 O O . PRO A 1 93 ? -12.886 -1.368 23.223 1.00 93.25 93 PRO A O 1
ATOM 755 N N . LYS A 1 94 ? -14.661 -0.252 24.029 1.00 93.19 94 LYS A N 1
ATOM 756 C CA . LYS A 1 94 ? -13.880 0.932 24.405 1.00 93.19 94 LYS A CA 1
ATOM 757 C C . LYS A 1 94 ? -12.802 0.547 25.428 1.00 93.19 94 LYS A C 1
ATOM 759 O O . LYS A 1 94 ? -13.114 -0.234 26.327 1.00 93.19 94 LYS A O 1
ATOM 764 N N . PRO A 1 95 ? -11.596 1.137 25.346 1.00 93.69 95 PRO A N 1
ATOM 765 C CA . PRO A 1 95 ? -10.523 0.835 26.281 1.00 93.69 95 PRO A CA 1
ATOM 766 C C . PRO A 1 95 ? -10.966 1.176 27.704 1.00 93.69 95 PRO A C 1
ATOM 768 O O . PRO A 1 95 ? -11.458 2.280 27.960 1.00 93.69 95 PRO A O 1
ATOM 771 N N . THR A 1 96 ? -10.813 0.215 28.613 1.00 93.31 96 THR A N 1
ATOM 772 C CA . THR A 1 96 ? -11.230 0.366 30.021 1.00 93.31 96 THR A CA 1
ATOM 773 C C . THR A 1 96 ? -10.061 0.640 30.960 1.00 93.31 96 THR A C 1
ATOM 775 O O . THR A 1 96 ? -10.270 1.133 32.069 1.00 93.31 96 THR A O 1
ATOM 778 N N . ASP A 1 97 ? -8.835 0.388 30.499 1.00 93.50 97 ASP A N 1
ATOM 779 C CA . ASP A 1 97 ? -7.607 0.627 31.241 1.00 93.50 97 ASP A CA 1
ATOM 780 C C . ASP A 1 97 ? -6.612 1.515 30.475 1.00 93.50 97 ASP A C 1
ATOM 782 O O . ASP A 1 97 ? -6.773 1.841 29.294 1.00 93.50 97 ASP A O 1
ATOM 786 N N . PHE A 1 98 ? -5.571 1.946 31.190 1.00 94.31 98 PHE A N 1
ATOM 787 C CA . PHE A 1 98 ? -4.541 2.832 30.655 1.00 94.31 98 PHE A CA 1
ATOM 788 C C . PHE A 1 98 ? -3.761 2.206 29.488 1.00 94.31 98 PHE A C 1
ATOM 790 O O . PHE A 1 98 ? -3.445 2.899 28.521 1.00 94.31 98 PHE A O 1
ATOM 797 N N . LEU A 1 99 ? -3.451 0.910 29.562 1.00 91.69 99 LEU A N 1
ATOM 798 C CA . LEU A 1 99 ? -2.639 0.222 28.562 1.00 91.69 99 LEU A CA 1
ATOM 799 C C . LEU A 1 99 ? -3.412 0.058 27.250 1.00 91.69 99 LEU A C 1
ATOM 801 O O . LEU A 1 99 ? -2.865 0.298 26.172 1.00 91.69 99 LEU A O 1
ATOM 805 N N . GLU A 1 100 ? -4.684 -0.323 27.326 1.00 89.00 100 GLU A N 1
ATOM 806 C CA . GLU A 1 100 ? -5.579 -0.356 26.174 1.00 89.00 100 GLU A CA 1
ATOM 807 C C . GLU A 1 100 ? -5.804 1.040 25.600 1.00 89.00 100 GLU A C 1
ATOM 809 O O . GLU A 1 100 ? -5.783 1.199 24.381 1.00 89.00 100 GLU A O 1
ATOM 814 N N . GLY A 1 101 ? -5.936 2.061 26.454 1.00 89.19 101 GLY A N 1
ATOM 815 C CA . GLY A 1 101 ? -6.016 3.456 26.024 1.00 89.19 101 GLY A CA 1
ATOM 816 C C . GLY A 1 101 ? -4.784 3.893 25.227 1.00 89.19 101 GLY A C 1
ATOM 817 O O . GLY A 1 101 ? -4.913 4.509 24.167 1.00 89.19 101 GLY A O 1
ATOM 818 N N . GLU A 1 102 ? -3.584 3.516 25.677 1.00 94.44 102 GLU A N 1
ATOM 819 C CA . GLU A 1 102 ? -2.340 3.789 24.954 1.00 94.44 102 GLU A CA 1
ATOM 820 C C . GLU A 1 102 ? -2.285 3.044 23.611 1.00 94.44 102 GLU A C 1
ATOM 822 O O . GLU A 1 102 ? -1.926 3.633 22.588 1.00 94.44 102 GLU A O 1
ATOM 827 N N . ARG A 1 103 ? -2.676 1.764 23.583 1.00 89.94 103 ARG A N 1
ATOM 828 C CA . ARG A 1 103 ? -2.728 0.959 22.349 1.00 89.94 103 ARG A CA 1
ATOM 829 C C . ARG A 1 103 ? -3.718 1.539 21.341 1.00 89.94 103 ARG A C 1
ATOM 831 O O . ARG A 1 103 ? -3.363 1.710 20.177 1.00 89.94 103 ARG A O 1
ATOM 838 N N . ALA A 1 104 ? -4.917 1.907 21.787 1.00 90.31 104 ALA A N 1
ATOM 839 C CA . ALA A 1 104 ? -5.917 2.569 20.957 1.00 90.31 104 ALA A CA 1
ATOM 840 C C . ALA A 1 104 ? -5.392 3.908 20.409 1.00 90.31 104 ALA A C 1
ATOM 842 O O . ALA A 1 104 ? -5.536 4.194 19.221 1.00 90.31 104 ALA A O 1
ATOM 843 N N . GLY A 1 105 ? -4.704 4.701 21.238 1.00 90.44 105 GLY A N 1
ATOM 844 C CA . GLY A 1 105 ? -4.057 5.942 20.806 1.00 90.44 105 GLY A CA 1
ATOM 845 C C . GLY A 1 105 ? -2.979 5.717 19.739 1.00 90.44 105 GLY A C 1
ATOM 846 O O . GLY A 1 105 ? -2.950 6.413 18.723 1.00 90.44 105 GLY A O 1
ATOM 847 N N . ARG A 1 106 ? -2.115 4.711 19.920 1.00 92.38 106 ARG A N 1
ATOM 848 C CA . ARG A 1 106 ? -1.085 4.342 18.932 1.00 92.38 106 ARG A CA 1
ATOM 849 C C . ARG A 1 106 ? -1.693 3.867 17.619 1.00 92.38 106 ARG A C 1
ATOM 851 O O . ARG A 1 106 ? -1.191 4.254 16.565 1.00 92.38 106 ARG A O 1
ATOM 858 N N . PHE A 1 107 ? -2.770 3.086 17.683 1.00 92.25 107 PHE A N 1
ATOM 859 C CA . PHE A 1 107 ? -3.535 2.690 16.507 1.00 92.25 107 PHE A CA 1
ATOM 860 C C . PHE A 1 107 ? -4.038 3.916 15.739 1.00 92.25 107 PHE A C 1
ATOM 862 O O . PHE A 1 107 ? -3.737 4.045 14.557 1.00 92.25 107 PHE A O 1
ATOM 869 N N . ILE A 1 108 ? -4.712 4.859 16.407 1.00 91.25 108 ILE A N 1
ATOM 870 C CA . ILE A 1 108 ? -5.245 6.074 15.765 1.00 91.25 108 ILE A CA 1
ATOM 871 C C . ILE A 1 108 ? -4.135 6.849 15.041 1.00 91.25 108 ILE A C 1
ATOM 873 O O . ILE A 1 108 ? -4.275 7.178 13.864 1.00 91.25 108 ILE A O 1
ATOM 877 N N . LEU A 1 109 ? -3.006 7.088 15.714 1.00 92.31 109 LEU A N 1
ATOM 878 C CA . LEU A 1 109 ? -1.869 7.806 15.127 1.00 92.31 109 LEU A CA 1
ATOM 879 C C . LEU A 1 109 ? -1.223 7.038 13.965 1.00 92.31 109 LEU A C 1
ATOM 881 O O . LEU A 1 109 ? -0.737 7.641 13.006 1.00 92.31 109 LEU A O 1
ATOM 885 N N . ALA A 1 110 ? -1.172 5.707 14.042 1.00 89.94 110 ALA A N 1
ATOM 886 C CA . ALA A 1 110 ? -0.685 4.880 12.945 1.00 89.94 110 ALA A CA 1
ATOM 887 C C . ALA A 1 110 ? -1.616 4.978 11.726 1.00 89.94 110 ALA A C 1
ATOM 889 O O . ALA A 1 110 ? -1.124 5.129 10.606 1.00 89.94 110 ALA A O 1
ATOM 890 N N . THR A 1 111 ? -2.930 4.959 11.951 1.00 90.38 111 THR A N 1
ATOM 891 C CA . THR A 1 111 ? -3.966 5.044 10.912 1.00 90.38 111 THR A CA 1
ATOM 892 C C . THR A 1 111 ? -3.953 6.402 10.221 1.00 90.38 111 THR A C 1
ATOM 894 O O . THR A 1 111 ? -3.942 6.467 8.994 1.00 90.38 111 THR A O 1
ATOM 897 N N . GLU A 1 112 ? -3.844 7.493 10.981 1.00 91.50 112 GLU A N 1
ATOM 898 C CA . GLU A 1 112 ? -3.714 8.846 10.426 1.00 91.50 112 GLU A CA 1
ATOM 899 C C . GLU A 1 112 ? -2.500 8.954 9.485 1.00 91.50 112 GLU A C 1
ATOM 901 O O . GLU A 1 112 ? -2.594 9.457 8.359 1.00 91.50 112 GLU A O 1
ATOM 906 N N . ARG A 1 113 ? -1.350 8.417 9.914 1.00 89.88 113 ARG A N 1
ATOM 907 C CA . ARG A 1 113 ? -0.126 8.379 9.099 1.00 89.88 113 ARG A CA 1
ATOM 908 C C . ARG A 1 113 ? -0.294 7.518 7.851 1.00 89.88 113 ARG A C 1
ATOM 910 O O . ARG A 1 113 ? 0.211 7.897 6.796 1.00 89.88 113 ARG A O 1
ATOM 917 N N . LEU A 1 114 ? -0.964 6.370 7.970 1.00 89.31 114 LEU A N 1
ATOM 918 C CA . LEU A 1 114 ? -1.251 5.487 6.844 1.00 89.31 114 LEU A CA 1
ATOM 919 C C . LEU A 1 114 ? -2.106 6.203 5.794 1.00 89.31 114 LEU A C 1
ATOM 921 O O . LEU A 1 114 ? -1.711 6.251 4.632 1.00 89.31 114 LEU A O 1
ATOM 925 N N . TRP A 1 115 ? -3.230 6.805 6.184 1.00 87.75 115 TRP A N 1
ATOM 926 C CA . TRP A 1 115 ? -4.103 7.507 5.242 1.00 87.75 115 TRP A CA 1
ATOM 927 C C . TRP A 1 115 ? -3.414 8.703 4.598 1.00 87.75 115 TRP A C 1
ATOM 929 O O . TRP A 1 115 ? -3.474 8.854 3.379 1.00 87.75 115 TRP A O 1
ATOM 939 N N . THR A 1 116 ? -2.672 9.495 5.376 1.00 87.06 116 THR A N 1
ATOM 940 C CA . THR A 1 116 ? -1.863 10.594 4.824 1.00 87.06 116 THR A CA 1
ATOM 941 C C . THR A 1 116 ? -0.934 10.096 3.714 1.00 87.06 116 THR A C 1
ATOM 943 O O . THR A 1 116 ? -0.743 10.781 2.715 1.00 87.06 116 THR A O 1
ATOM 946 N N . GLN A 1 117 ? -0.386 8.887 3.847 1.00 85.19 117 GLN A N 1
ATOM 947 C CA . GLN A 1 117 ? 0.488 8.277 2.849 1.00 85.19 117 GLN A CA 1
ATOM 948 C C . GLN A 1 117 ? -0.286 7.698 1.648 1.00 85.19 117 GLN A C 1
ATOM 950 O O . GLN A 1 117 ? 0.058 7.985 0.499 1.00 85.19 117 GLN A O 1
ATOM 955 N N . LEU A 1 118 ? -1.348 6.923 1.891 1.00 83.06 118 LEU A N 1
ATOM 956 C CA . LEU A 1 118 ? -2.156 6.276 0.846 1.00 83.06 118 LEU A CA 1
ATOM 957 C C . LEU A 1 118 ? -2.875 7.283 -0.062 1.00 83.06 118 LEU A C 1
ATOM 959 O O . LEU A 1 118 ? -3.043 7.031 -1.261 1.00 83.06 118 LEU A O 1
ATOM 963 N N . TYR A 1 119 ? -3.278 8.421 0.501 1.00 81.69 119 TYR A N 1
ATOM 964 C CA . TYR A 1 119 ? -3.963 9.502 -0.205 1.00 81.69 119 TYR A CA 1
ATOM 965 C C . TYR A 1 119 ? -3.030 10.648 -0.610 1.00 81.69 119 TYR A C 1
ATOM 967 O O . TYR A 1 119 ? -3.470 11.571 -1.296 1.00 81.69 119 TYR A O 1
ATOM 975 N N . ALA A 1 120 ? -1.738 10.590 -0.259 1.00 75.25 120 ALA A N 1
ATOM 976 C CA . ALA A 1 120 ? -0.774 11.553 -0.773 1.00 75.25 120 ALA A CA 1
ATOM 977 C C . ALA A 1 120 ? -0.736 11.486 -2.310 1.00 75.25 120 ALA A C 1
ATOM 979 O O . ALA A 1 120 ? -0.627 10.386 -2.879 1.00 75.25 120 ALA A O 1
ATOM 980 N N . PRO A 1 121 ? -0.775 12.643 -2.997 1.00 62.09 121 PRO A N 1
ATOM 981 C CA . PRO A 1 121 ? -0.573 12.673 -4.432 1.00 62.09 121 PRO A CA 1
ATOM 982 C C . PRO A 1 121 ? 0.818 12.104 -4.758 1.00 62.09 121 PRO A C 1
ATOM 984 O O . PRO A 1 121 ? 1.775 12.333 -4.006 1.00 62.09 121 PRO A O 1
ATOM 987 N N . PRO A 1 122 ? 0.961 11.345 -5.857 1.00 59.91 122 PRO A N 1
ATOM 988 C CA . PRO A 1 122 ? 2.256 10.813 -6.258 1.00 59.91 122 PRO A CA 1
ATOM 989 C C . PRO A 1 122 ? 3.241 11.976 -6.439 1.00 59.91 122 PRO A C 1
ATOM 991 O O . PRO A 1 122 ? 2.987 12.884 -7.227 1.00 59.91 122 PRO A O 1
ATOM 994 N N . LYS A 1 123 ? 4.358 11.967 -5.693 1.00 62.97 123 LYS A N 1
ATOM 995 C CA . LYS A 1 123 ? 5.374 13.035 -5.760 1.00 62.97 123 LYS A CA 1
ATOM 996 C C . LYS A 1 123 ? 5.812 13.232 -7.205 1.00 62.97 123 LYS A C 1
ATOM 998 O O . LYS A 1 123 ? 6.247 12.255 -7.816 1.00 62.97 123 LYS A O 1
ATOM 1003 N N . SER A 1 124 ? 5.703 14.447 -7.736 1.00 56.91 124 SER A N 1
ATOM 1004 C CA . SER A 1 124 ? 6.185 14.762 -9.081 1.00 56.91 124 SER A CA 1
ATOM 1005 C C . SER A 1 124 ? 7.624 14.284 -9.255 1.00 56.91 124 SER A C 1
ATOM 1007 O O . SER A 1 124 ? 8.423 14.297 -8.315 1.00 56.91 124 SER A O 1
ATOM 1009 N N . LEU A 1 125 ? 7.921 13.790 -10.451 1.00 66.06 125 LEU A N 1
ATOM 1010 C CA . LEU A 1 125 ? 9.274 13.391 -10.790 1.00 66.06 125 LEU A CA 1
ATOM 1011 C C . LEU A 1 125 ? 10.191 14.606 -10.766 1.00 66.06 125 LEU A C 1
ATOM 1013 O O . LEU A 1 125 ? 9.813 15.678 -11.241 1.00 66.06 125 LEU A O 1
ATOM 1017 N N . THR A 1 126 ? 11.388 14.444 -10.207 1.00 73.19 126 THR A N 1
ATOM 1018 C CA . THR A 1 126 ? 12.429 15.460 -10.372 1.00 73.19 126 THR A CA 1
ATOM 1019 C C . THR A 1 126 ? 12.971 15.401 -11.800 1.00 73.19 126 THR A C 1
ATOM 1021 O O . THR A 1 126 ? 12.913 14.352 -12.439 1.00 73.19 126 THR A O 1
ATOM 1024 N N . SER A 1 127 ? 13.525 16.507 -12.302 1.00 68.50 127 SER A N 1
ATOM 1025 C CA . SER A 1 127 ? 14.170 16.540 -13.625 1.00 68.50 127 SER A CA 1
ATOM 1026 C C . SER A 1 127 ? 15.235 15.452 -13.769 1.00 68.50 127 SER A C 1
ATOM 1028 O O . SER A 1 127 ? 15.230 14.722 -14.745 1.00 68.50 127 SER A O 1
ATOM 1030 N N . ALA A 1 128 ? 16.058 15.244 -12.738 1.00 70.56 128 ALA A N 1
ATOM 1031 C CA . ALA A 1 128 ? 17.070 14.188 -12.731 1.00 70.56 128 ALA A CA 1
ATOM 1032 C C . ALA A 1 128 ? 16.478 12.771 -12.868 1.00 70.56 128 ALA A C 1
ATOM 1034 O O . ALA A 1 128 ? 17.065 11.922 -13.529 1.00 70.56 128 ALA A O 1
ATOM 1035 N N . GLN A 1 129 ? 15.315 12.512 -12.260 1.00 67.06 129 GLN A N 1
ATOM 1036 C CA . GLN A 1 129 ? 14.622 11.228 -12.396 1.00 67.06 129 GLN A CA 1
ATOM 1037 C C . GLN A 1 129 ? 13.970 11.073 -13.771 1.00 67.06 129 GLN A C 1
ATOM 1039 O O . GLN A 1 129 ? 13.927 9.963 -14.288 1.00 67.06 129 GLN A O 1
ATOM 1044 N N . LEU A 1 130 ? 13.466 12.162 -14.361 1.00 69.25 130 LEU A N 1
ATOM 1045 C CA . LEU A 1 130 ? 12.961 12.158 -15.736 1.00 69.25 130 LEU A CA 1
ATOM 1046 C C . LEU A 1 130 ? 14.087 11.856 -16.726 1.00 69.25 130 LEU A C 1
ATOM 1048 O O . LEU A 1 130 ? 13.918 10.966 -17.548 1.00 69.25 130 LEU A O 1
ATOM 1052 N N . ASP A 1 131 ? 15.241 12.510 -16.586 1.00 70.50 131 ASP A N 1
ATOM 1053 C CA . ASP A 1 131 ? 16.412 12.290 -17.441 1.00 70.50 131 ASP A CA 1
ATOM 1054 C C . ASP A 1 131 ? 16.945 10.850 -17.321 1.00 70.50 131 ASP A C 1
ATOM 1056 O O . ASP A 1 131 ? 17.356 10.243 -18.311 1.00 70.50 131 ASP A O 1
ATOM 1060 N N . GLU A 1 132 ? 16.943 10.276 -16.112 1.00 72.25 132 GLU A N 1
ATOM 1061 C CA . GLU A 1 132 ? 17.324 8.876 -15.880 1.00 72.25 132 GLU A CA 1
ATOM 1062 C C . GLU A 1 132 ? 16.333 7.912 -16.545 1.00 72.25 132 GLU A C 1
ATOM 1064 O O . GLU A 1 132 ? 16.753 6.985 -17.234 1.00 72.25 132 GLU A O 1
ATOM 1069 N N . ILE A 1 133 ? 15.026 8.163 -16.411 1.00 67.25 133 ILE A N 1
ATOM 1070 C CA . ILE A 1 133 ? 13.978 7.376 -17.075 1.00 67.25 133 ILE A CA 1
ATOM 1071 C C . ILE A 1 133 ? 14.080 7.506 -18.596 1.00 67.25 133 ILE A C 1
ATOM 1073 O O . ILE A 1 133 ? 13.979 6.500 -19.288 1.00 67.25 133 ILE A O 1
ATOM 1077 N N . GLU A 1 134 ? 14.315 8.703 -19.136 1.00 69.94 134 GLU A N 1
ATOM 1078 C CA . GLU A 1 134 ? 14.506 8.906 -20.575 1.00 69.94 134 GLU A CA 1
ATOM 1079 C C . GLU A 1 134 ? 15.722 8.135 -21.094 1.00 69.94 134 GLU A C 1
ATOM 1081 O O . GLU A 1 134 ? 15.607 7.445 -22.108 1.00 69.94 134 GLU A O 1
ATOM 1086 N N . ARG A 1 135 ? 16.849 8.157 -20.369 1.00 70.25 135 ARG A N 1
ATOM 1087 C CA . ARG A 1 135 ? 18.031 7.346 -20.708 1.00 70.25 135 ARG A CA 1
ATOM 1088 C C . ARG A 1 135 ? 17.758 5.849 -20.616 1.00 70.25 135 ARG A C 1
ATOM 1090 O O . ARG A 1 135 ? 18.218 5.098 -21.474 1.00 70.25 135 ARG A O 1
ATOM 1097 N N . GLU A 1 136 ? 17.027 5.398 -19.598 1.00 63.47 136 GLU A N 1
ATOM 1098 C CA . GLU A 1 136 ? 16.645 3.989 -19.449 1.00 63.47 136 GLU A CA 1
ATOM 1099 C C . GLU A 1 136 ? 15.689 3.546 -20.566 1.00 63.47 136 GLU A C 1
ATOM 1101 O O . GLU A 1 136 ? 15.887 2.476 -21.136 1.00 63.47 136 GLU A O 1
ATOM 1106 N N . ILE A 1 137 ? 14.712 4.377 -20.943 1.00 62.81 137 ILE A N 1
ATOM 1107 C CA . ILE A 1 137 ? 13.806 4.139 -22.076 1.00 62.81 137 ILE A CA 1
ATOM 1108 C C . ILE A 1 137 ? 14.584 4.146 -23.393 1.00 62.81 137 ILE A C 1
ATOM 1110 O O . ILE A 1 137 ? 14.312 3.323 -24.260 1.00 62.81 137 ILE A O 1
ATOM 1114 N N . GLU A 1 138 ? 15.564 5.029 -23.579 1.00 63.41 138 GLU A N 1
ATOM 1115 C CA . GLU A 1 138 ? 16.452 4.990 -24.746 1.00 63.41 138 GLU A CA 1
ATOM 1116 C C . GLU A 1 138 ? 17.343 3.746 -24.782 1.00 63.41 138 GLU A C 1
ATOM 1118 O O . GLU A 1 138 ? 17.625 3.238 -25.868 1.00 63.41 138 GLU A O 1
ATOM 1123 N N . ALA A 1 139 ? 17.743 3.220 -23.624 1.00 63.28 139 ALA A N 1
ATOM 1124 C CA . ALA A 1 139 ? 18.497 1.975 -23.518 1.00 63.28 139 ALA A CA 1
ATOM 1125 C C . ALA A 1 139 ? 17.621 0.718 -23.700 1.00 63.28 139 ALA A C 1
ATOM 1127 O O . ALA A 1 139 ? 18.112 -0.304 -24.184 1.00 63.28 139 ALA A O 1
ATOM 1128 N N . GLU A 1 140 ? 16.344 0.773 -23.302 1.00 53.41 140 GLU A N 1
ATOM 1129 C CA . GLU A 1 140 ? 15.347 -0.300 -23.446 1.00 53.41 140 GLU A CA 1
ATOM 1130 C C . GLU A 1 140 ? 14.618 -0.271 -24.790 1.00 53.41 140 GLU A C 1
ATOM 1132 O O . GLU A 1 140 ? 14.131 -1.317 -25.228 1.00 53.41 140 GLU A O 1
ATOM 1137 N N . LYS A 1 141 ? 14.578 0.878 -25.485 1.00 54.78 141 LYS A N 1
ATOM 1138 C CA . LYS A 1 141 ? 14.234 0.912 -26.906 1.00 54.78 141 LYS A CA 1
ATOM 1139 C C . LYS A 1 141 ? 15.145 -0.119 -27.560 1.00 54.78 141 LYS A C 1
ATOM 1141 O O . LYS A 1 141 ? 16.368 0.038 -27.491 1.00 54.78 141 LYS A O 1
ATOM 1146 N N . PRO A 1 142 ? 14.601 -1.185 -28.173 1.00 50.94 142 PRO A N 1
ATOM 1147 C CA . PRO A 1 142 ? 15.432 -2.067 -28.961 1.00 50.94 142 PRO A CA 1
ATOM 1148 C C . PRO A 1 142 ? 16.092 -1.155 -29.984 1.00 50.94 142 PRO A C 1
ATOM 1150 O O . PRO A 1 142 ? 15.384 -0.611 -30.829 1.00 50.94 142 PRO A O 1
ATOM 1153 N N . LYS A 1 143 ? 17.415 -0.923 -29.864 1.00 53.94 143 LYS A N 1
ATOM 1154 C CA . LYS A 1 143 ? 18.198 -0.273 -30.922 1.00 53.94 143 LYS A CA 1
ATOM 1155 C C . LYS A 1 143 ? 17.747 -0.973 -32.174 1.00 53.94 143 LYS A C 1
ATOM 1157 O O . LYS A 1 143 ? 17.926 -2.186 -32.245 1.00 53.94 143 LYS A O 1
ATOM 1162 N N . ASP A 1 144 ? 17.055 -0.229 -33.018 1.00 55.56 144 ASP A N 1
ATOM 1163 C CA . ASP A 1 144 ? 16.079 -0.631 -34.019 1.00 55.56 144 ASP A CA 1
ATOM 1164 C C . ASP A 1 144 ? 16.613 -1.702 -35.004 1.00 55.56 144 ASP A C 1
ATOM 1166 O O . ASP A 1 144 ? 16.626 -1.551 -36.213 1.00 55.56 144 ASP A O 1
ATOM 1170 N N . SER A 1 145 ? 17.024 -2.873 -34.535 1.00 59.22 145 SER A N 1
ATOM 1171 C CA . SER A 1 145 ? 17.665 -3.915 -35.330 1.00 59.22 145 SER A CA 1
ATOM 1172 C C . SER A 1 145 ? 16.679 -4.496 -36.328 1.00 59.22 145 SER A C 1
ATOM 1174 O O . SER A 1 145 ? 17.081 -4.962 -37.378 1.00 59.22 145 SER A O 1
ATOM 1176 N N . TYR A 1 146 ? 15.377 -4.435 -36.054 1.00 57.81 146 TYR A N 1
ATOM 1177 C CA . TYR A 1 146 ? 14.384 -4.798 -37.053 1.00 57.81 146 TYR A CA 1
ATOM 1178 C C . TYR A 1 146 ? 13.817 -3.580 -37.770 1.00 57.81 146 TYR A C 1
ATOM 1180 O O . TYR A 1 146 ? 13.744 -3.613 -38.986 1.00 57.81 146 TYR A O 1
ATOM 1188 N N . ARG A 1 147 ? 13.459 -2.491 -37.077 1.00 55.78 147 ARG A N 1
ATOM 1189 C CA . ARG A 1 147 ? 12.843 -1.319 -37.718 1.00 55.78 147 ARG A CA 1
ATOM 1190 C C . ARG A 1 147 ? 13.842 -0.463 -38.493 1.00 55.78 147 ARG A C 1
ATOM 1192 O O . ARG A 1 147 ? 13.509 -0.112 -39.611 1.00 55.78 147 ARG A O 1
ATOM 1199 N N . GLN A 1 148 ? 15.056 -0.209 -37.997 1.00 63.06 148 GLN A N 1
ATOM 1200 C CA . GLN A 1 148 ? 16.143 0.435 -38.752 1.00 63.06 148 GLN A CA 1
ATOM 1201 C C . GLN A 1 148 ? 16.702 -0.515 -39.797 1.00 63.06 148 GLN A C 1
ATOM 1203 O O . GLN A 1 148 ? 16.909 -0.041 -40.898 1.00 63.06 148 GLN A O 1
ATOM 1208 N N . ARG A 1 149 ? 16.868 -1.831 -39.555 1.00 63.53 149 ARG A N 1
ATOM 1209 C CA . ARG A 1 149 ? 17.262 -2.738 -40.661 1.00 63.53 149 ARG A CA 1
ATOM 1210 C C . ARG A 1 149 ? 16.165 -2.876 -41.705 1.00 63.53 149 ARG A C 1
ATOM 1212 O O . ARG A 1 149 ? 16.481 -3.015 -42.875 1.00 63.53 149 ARG A O 1
ATOM 1219 N N . LEU A 1 150 ? 14.888 -2.843 -41.328 1.00 66.69 150 LEU A N 1
ATOM 1220 C CA . LEU A 1 150 ? 13.768 -2.824 -42.268 1.00 66.69 150 LEU A CA 1
ATOM 1221 C C . LEU A 1 150 ? 13.703 -1.475 -42.975 1.00 66.69 150 LEU A C 1
ATOM 1223 O O . LEU A 1 150 ? 13.469 -1.466 -44.170 1.00 66.69 150 LEU A O 1
ATOM 1227 N N . LEU A 1 151 ? 13.962 -0.357 -42.295 1.00 66.81 151 LEU A N 1
ATOM 1228 C CA . LEU A 1 151 ? 14.030 0.966 -42.907 1.00 66.81 151 LEU A CA 1
ATOM 1229 C C . LEU A 1 151 ? 15.242 1.073 -43.835 1.00 66.81 151 LEU A C 1
ATOM 1231 O O . LEU A 1 151 ? 15.076 1.556 -44.936 1.00 66.81 151 LEU A O 1
ATOM 1235 N N . GLU A 1 152 ? 16.417 0.560 -43.473 1.00 70.44 152 GLU A N 1
ATOM 1236 C CA . GLU A 1 152 ? 17.604 0.431 -44.330 1.00 70.44 152 GLU A CA 1
ATOM 1237 C C . GLU A 1 152 ? 17.370 -0.559 -45.463 1.00 70.44 152 GLU A C 1
ATOM 1239 O O . GLU A 1 152 ? 17.837 -0.333 -46.571 1.00 70.44 152 GLU A O 1
ATOM 1244 N N . LYS A 1 153 ? 16.631 -1.648 -45.243 1.00 71.38 153 LYS A N 1
ATOM 1245 C CA . LYS A 1 153 ? 16.259 -2.606 -46.291 1.00 71.38 153 LYS A CA 1
ATOM 1246 C C . LYS A 1 153 ? 15.226 -2.006 -47.237 1.00 71.38 153 LYS A C 1
ATOM 1248 O O . LYS A 1 153 ? 15.338 -2.203 -48.435 1.00 71.38 153 LYS A O 1
ATOM 1253 N N . LEU A 1 154 ? 14.270 -1.229 -46.735 1.00 70.75 154 LEU A N 1
ATOM 1254 C CA . LEU A 1 154 ? 13.272 -0.504 -47.520 1.00 70.75 154 LEU A CA 1
ATOM 1255 C C . LEU A 1 154 ? 13.882 0.710 -48.217 1.00 70.75 154 LEU A C 1
ATOM 1257 O O . LEU A 1 154 ? 13.526 0.970 -49.355 1.00 70.75 154 LEU A O 1
ATOM 1261 N N . LEU A 1 155 ? 14.820 1.417 -47.588 1.00 71.12 155 LEU A N 1
ATOM 1262 C CA . LEU A 1 155 ? 15.582 2.514 -48.177 1.00 71.12 155 LEU A CA 1
ATOM 1263 C C . LEU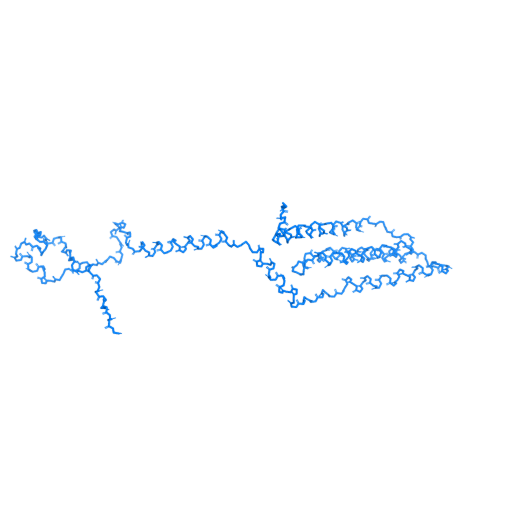 A 1 155 ? 16.555 1.962 -49.204 1.00 71.12 155 LEU A C 1
ATOM 1265 O O . LEU A 1 155 ? 16.551 2.452 -50.314 1.00 71.12 155 LEU A O 1
ATOM 1269 N N . SER A 1 156 ? 17.308 0.900 -48.925 1.00 67.50 156 SER A N 1
ATOM 1270 C CA . SER A 1 156 ? 18.147 0.235 -49.931 1.00 67.50 156 SER A CA 1
ATOM 1271 C C . SER A 1 156 ? 17.317 -0.433 -51.025 1.00 67.50 156 SER A C 1
ATOM 1273 O O . SER A 1 156 ? 17.767 -0.467 -52.159 1.00 67.50 156 SER A O 1
ATOM 1275 N N . MET A 1 157 ? 16.092 -0.897 -50.757 1.00 60.19 157 MET A N 1
ATOM 1276 C CA . MET A 1 157 ? 15.138 -1.312 -51.792 1.00 60.19 157 MET A CA 1
ATOM 1277 C C . MET A 1 157 ? 14.554 -0.128 -52.555 1.00 60.19 157 MET A C 1
ATOM 1279 O O . MET A 1 157 ? 14.282 -0.284 -53.733 1.00 60.19 157 MET A O 1
ATOM 1283 N N . LYS A 1 158 ? 14.357 1.035 -51.931 1.00 58.53 158 LYS A N 1
ATOM 1284 C CA . LYS A 1 158 ? 13.888 2.265 -52.578 1.00 58.53 158 LYS A CA 1
ATOM 1285 C C . LYS A 1 158 ? 14.995 2.869 -53.434 1.00 58.53 158 LYS A C 1
ATOM 1287 O O . LYS A 1 158 ? 14.730 3.184 -54.575 1.00 58.53 158 LYS A O 1
ATOM 1292 N N . TYR A 1 159 ? 16.234 2.902 -52.953 1.00 51.41 159 TYR A N 1
ATOM 1293 C CA . TYR A 1 159 ? 17.432 3.262 -53.707 1.00 51.41 159 TYR A CA 1
ATOM 1294 C C . TYR A 1 159 ? 17.760 2.221 -54.772 1.00 51.41 159 TYR A C 1
ATOM 1296 O O . TYR A 1 159 ? 18.169 2.607 -55.853 1.00 51.41 159 TYR A O 1
ATOM 1304 N N . LYS A 1 160 ? 17.508 0.925 -54.542 1.00 51.81 160 LYS A N 1
ATOM 1305 C CA . LYS A 1 160 ? 17.522 -0.070 -55.621 1.00 51.81 160 LYS A CA 1
ATOM 1306 C C . LYS A 1 160 ? 16.388 0.191 -56.593 1.00 51.81 160 LYS A C 1
ATOM 1308 O O . LYS A 1 160 ? 16.662 0.199 -57.763 1.00 51.81 160 LYS A O 1
ATOM 1313 N N . ARG A 1 161 ? 15.161 0.490 -56.174 1.00 46.62 161 ARG A N 1
ATOM 1314 C CA . ARG A 1 161 ? 14.022 0.779 -57.064 1.00 46.62 161 ARG A CA 1
ATOM 1315 C C . ARG A 1 161 ? 14.168 2.108 -57.813 1.00 46.62 161 ARG A C 1
ATOM 1317 O O . ARG A 1 161 ? 13.654 2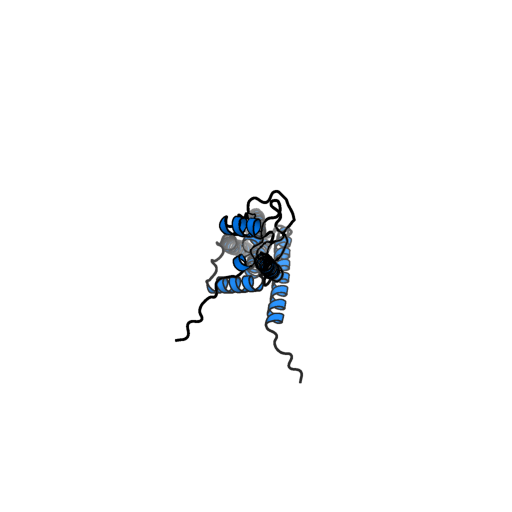.222 -58.913 1.00 46.62 161 ARG A O 1
ATOM 1324 N N . ASP A 1 162 ? 14.886 3.074 -57.253 1.00 46.66 162 ASP A N 1
ATOM 1325 C CA . ASP A 1 162 ? 15.206 4.361 -57.870 1.00 46.66 162 ASP A CA 1
ATOM 1326 C C . ASP A 1 162 ? 16.494 4.273 -58.722 1.00 46.66 162 ASP A C 1
ATOM 1328 O O . ASP A 1 162 ? 16.591 4.963 -59.729 1.00 46.66 162 ASP A O 1
ATOM 1332 N N . ALA A 1 163 ? 17.425 3.354 -58.423 1.00 45.50 163 ALA A N 1
ATOM 1333 C CA . ALA A 1 163 ? 18.534 2.964 -59.311 1.00 45.50 163 ALA A CA 1
ATOM 1334 C C . ALA A 1 163 ? 18.107 1.955 -60.403 1.00 45.50 163 ALA A C 1
ATOM 1336 O O . ALA A 1 163 ? 18.751 1.850 -61.439 1.00 45.50 163 ALA A O 1
ATOM 1337 N N . PHE A 1 164 ? 16.994 1.248 -60.190 1.00 40.09 164 PHE A N 1
ATOM 1338 C CA . PHE A 1 164 ? 16.300 0.339 -61.115 1.00 40.09 164 PHE A CA 1
ATOM 1339 C C . PHE A 1 164 ? 15.041 1.003 -61.698 1.00 40.09 164 PHE A C 1
ATOM 1341 O O . PHE A 1 164 ? 14.185 0.345 -62.278 1.00 40.09 164 PHE A O 1
ATOM 1348 N N . LYS A 1 165 ? 14.937 2.334 -61.581 1.00 42.81 165 LYS A N 1
ATOM 1349 C CA . LYS A 1 165 ? 14.049 3.163 -62.410 1.00 42.81 165 LYS A CA 1
ATOM 1350 C C . LYS A 1 165 ? 14.643 3.404 -63.803 1.00 42.81 165 LYS A C 1
ATOM 1352 O O . LYS A 1 165 ? 14.210 4.302 -64.514 1.00 42.81 165 LYS A O 1
ATOM 1357 N N . GLY A 1 166 ? 15.609 2.584 -64.210 1.00 42.53 166 GLY A N 1
ATOM 1358 C CA . GLY A 1 166 ? 15.796 2.241 -65.611 1.00 42.53 166 GLY A CA 1
ATOM 1359 C C . GLY A 1 166 ? 14.787 1.155 -65.975 1.00 42.53 166 GLY A C 1
ATOM 1360 O O . GLY A 1 166 ? 14.973 0.009 -65.589 1.00 42.53 166 GLY A O 1
ATOM 1361 N N . HIS A 1 167 ? 13.705 1.571 -66.634 1.00 42.09 167 HIS A N 1
ATOM 1362 C CA . HIS A 1 167 ? 12.738 0.780 -67.402 1.00 42.09 167 HIS A CA 1
ATOM 1363 C C . HIS A 1 167 ? 12.723 -0.743 -67.181 1.00 42.09 167 HIS A C 1
ATOM 1365 O O . HIS A 1 167 ? 13.500 -1.481 -67.782 1.00 42.09 167 HIS A O 1
ATOM 1371 N N . PHE A 1 168 ? 11.724 -1.225 -66.437 1.00 38.97 168 PHE A N 1
ATOM 1372 C CA . PHE A 1 168 ? 11.117 -2.501 -66.804 1.00 38.97 168 PHE A CA 1
ATOM 1373 C C . PHE A 1 168 ? 10.249 -2.236 -68.032 1.00 38.97 168 PHE A C 1
ATOM 1375 O O . PHE A 1 168 ? 9.162 -1.678 -67.918 1.00 38.97 168 PHE A O 1
ATOM 1382 N N . ASP A 1 169 ? 10.794 -2.561 -69.198 1.00 47.06 169 ASP A N 1
ATOM 1383 C CA . ASP A 1 169 ? 10.055 -2.682 -70.448 1.00 47.06 169 ASP A CA 1
ATOM 1384 C C . ASP A 1 169 ? 9.243 -3.981 -70.344 1.00 47.06 169 ASP A C 1
ATOM 1386 O O . ASP A 1 169 ? 9.750 -5.072 -70.603 1.00 47.06 169 ASP A O 1
ATOM 1390 N N . ASP A 1 170 ? 8.020 -3.897 -69.819 1.00 46.31 170 ASP A N 1
ATOM 1391 C CA . ASP A 1 170 ? 7.144 -5.065 -69.662 1.00 46.31 170 ASP A CA 1
ATOM 1392 C C . ASP A 1 170 ? 6.463 -5.473 -70.980 1.00 46.31 170 ASP A C 1
ATOM 1394 O O . ASP A 1 170 ? 5.603 -6.354 -70.990 1.00 46.31 170 ASP A O 1
ATOM 1398 N N . GLY A 1 171 ? 6.863 -4.870 -72.108 1.00 46.50 171 GLY A N 1
ATOM 1399 C CA . GLY A 1 171 ? 6.355 -5.202 -73.437 1.00 46.50 171 GLY A CA 1
ATOM 1400 C C . GLY A 1 171 ? 4.856 -4.944 -73.599 1.00 46.50 171 GLY A C 1
ATOM 1401 O O . GLY A 1 171 ? 4.260 -5.418 -74.568 1.00 46.50 171 GLY A O 1
ATOM 1402 N N . SER A 1 172 ? 4.227 -4.215 -72.669 1.00 44.50 172 SER A N 1
ATOM 1403 C CA . SER A 1 172 ? 2.805 -3.908 -72.729 1.00 44.50 172 SER A CA 1
ATOM 1404 C C . SER A 1 172 ? 2.521 -2.944 -73.890 1.00 44.50 172 SER A C 1
ATOM 1406 O O . SER A 1 172 ? 3.049 -1.829 -73.910 1.00 44.50 172 SER A O 1
ATOM 1408 N N . PRO A 1 173 ? 1.637 -3.295 -74.845 1.00 49.44 173 PRO A N 1
ATOM 1409 C CA . PRO A 1 173 ? 1.291 -2.418 -75.964 1.00 49.44 173 PRO A CA 1
ATOM 1410 C C . PRO A 1 173 ? 0.494 -1.167 -75.550 1.00 49.44 173 PRO A C 1
ATOM 1412 O O . PRO A 1 173 ? 0.117 -0.375 -76.411 1.00 49.44 173 PRO A O 1
ATOM 1415 N N . PHE A 1 174 ? 0.210 -0.985 -74.256 1.00 42.38 174 PHE A N 1
ATOM 1416 C CA . PHE A 1 174 ? -0.742 0.006 -73.751 1.00 42.38 174 PHE A CA 1
ATOM 1417 C C . PHE A 1 174 ? -0.145 1.017 -72.750 1.00 42.38 174 PHE A C 1
ATOM 1419 O O . PHE A 1 174 ? -0.906 1.703 -72.063 1.00 42.38 174 PHE A O 1
ATOM 1426 N N . ASP A 1 175 ? 1.185 1.154 -72.662 1.00 49.50 175 ASP A N 1
ATOM 1427 C CA . ASP A 1 175 ? 1.812 2.187 -71.819 1.00 49.50 175 ASP A CA 1
ATOM 1428 C C . ASP A 1 175 ? 1.631 3.601 -72.411 1.00 49.50 175 ASP A C 1
ATOM 1430 O O . ASP A 1 175 ? 2.113 3.922 -73.500 1.00 49.50 175 ASP A O 1
ATOM 1434 N N . ARG A 1 176 ? 0.942 4.472 -71.660 1.00 45.12 176 ARG A N 1
ATOM 1435 C CA . ARG A 1 176 ? 0.651 5.871 -72.028 1.00 45.12 176 ARG A CA 1
ATOM 1436 C C . ARG A 1 176 ? 1.875 6.789 -71.998 1.00 45.12 176 ARG A C 1
ATOM 1438 O O . ARG A 1 176 ? 1.790 7.883 -72.546 1.00 45.12 176 ARG A O 1
ATOM 1445 N N . ASN A 1 177 ? 2.976 6.371 -71.371 1.00 44.09 177 ASN A N 1
ATOM 1446 C CA . ASN A 1 177 ? 4.195 7.176 -71.244 1.00 44.09 177 ASN A CA 1
ATOM 1447 C C . ASN A 1 177 ? 5.319 6.738 -72.194 1.00 44.09 177 ASN A C 1
ATOM 1449 O O . ASN A 1 177 ? 6.446 7.223 -72.066 1.00 44.09 177 ASN A O 1
ATOM 1453 N N . ARG A 1 178 ? 5.040 5.839 -73.149 1.00 44.50 178 ARG A N 1
ATOM 1454 C CA . ARG A 1 178 ? 6.021 5.443 -74.161 1.00 44.50 178 ARG A CA 1
ATOM 1455 C C . ARG A 1 178 ? 6.471 6.686 -74.948 1.00 44.50 178 ARG A C 1
ATOM 1457 O O . ARG A 1 178 ? 5.611 7.388 -75.486 1.00 44.50 178 ARG A O 1
ATOM 1464 N N . PRO A 1 179 ? 7.782 6.980 -75.043 1.00 44.06 179 PRO A N 1
ATOM 1465 C CA . PRO A 1 179 ? 8.257 8.043 -75.914 1.00 44.06 179 PRO A CA 1
ATOM 1466 C C . PRO A 1 179 ? 7.883 7.672 -77.349 1.00 44.06 179 PRO A C 1
ATOM 1468 O O . PRO A 1 179 ? 8.337 6.661 -77.883 1.00 44.06 179 PRO A O 1
ATOM 1471 N N . VAL A 1 180 ? 6.998 8.464 -77.949 1.00 45.72 180 VAL A N 1
ATOM 1472 C CA . VAL A 1 180 ? 6.626 8.313 -79.351 1.00 45.72 180 VAL A CA 1
ATOM 1473 C C . VAL A 1 180 ? 7.842 8.737 -80.168 1.00 45.72 180 VAL A C 1
ATOM 1475 O O . VAL A 1 180 ? 8.200 9.914 -80.190 1.00 45.72 180 VAL A O 1
ATOM 1478 N N . THR A 1 181 ? 8.512 7.781 -80.805 1.00 51.41 181 THR A N 1
ATOM 1479 C CA . THR A 1 181 ? 9.510 8.045 -81.842 1.00 51.41 181 THR A CA 1
ATOM 1480 C C . THR A 1 181 ? 8.778 8.593 -83.061 1.00 51.41 181 THR A C 1
ATOM 1482 O O . THR A 1 181 ? 8.402 7.856 -83.964 1.00 51.41 181 THR A O 1
ATOM 1485 N N . VAL A 1 182 ? 8.514 9.900 -83.060 1.00 49.16 182 VAL A N 1
ATOM 1486 C CA . VAL A 1 182 ? 8.102 10.615 -84.269 1.00 49.16 182 VAL A CA 1
ATOM 1487 C C . VAL A 1 182 ? 9.387 10.894 -85.051 1.00 49.16 182 VAL A C 1
ATOM 1489 O O . VAL A 1 182 ? 10.244 11.618 -84.536 1.00 49.16 182 VAL A O 1
ATOM 1492 N N . PRO A 1 183 ? 9.593 10.295 -86.236 1.00 54.06 183 PRO A N 1
ATOM 1493 C CA . PRO A 1 183 ? 10.770 10.585 -87.036 1.00 54.06 183 PRO A CA 1
ATOM 1494 C C . PRO A 1 183 ? 10.678 12.020 -87.562 1.00 54.06 183 PRO A C 1
ATOM 1496 O O . PRO A 1 183 ? 9.605 12.487 -87.943 1.00 54.06 183 PRO A O 1
ATOM 1499 N N . ASP A 1 184 ? 11.810 12.717 -87.583 1.00 61.41 184 ASP A N 1
ATOM 1500 C CA . ASP A 1 184 ? 11.917 14.033 -88.210 1.00 61.41 184 ASP A CA 1
ATOM 1501 C C . ASP A 1 184 ? 11.601 13.883 -89.710 1.00 61.41 184 ASP A C 1
ATOM 1503 O O . ASP A 1 184 ? 12.202 13.036 -90.375 1.00 61.41 184 ASP A O 1
ATOM 1507 N N . LEU A 1 185 ? 10.660 14.661 -90.257 1.00 61.22 185 LEU A N 1
ATOM 1508 C CA . LEU A 1 185 ? 10.165 14.494 -91.640 1.00 61.22 185 LEU A CA 1
ATOM 1509 C C . LEU A 1 185 ? 11.296 14.505 -92.685 1.00 61.22 185 LEU A C 1
ATOM 1511 O O . LEU A 1 185 ? 11.276 13.720 -93.629 1.00 61.22 185 LEU A O 1
ATOM 1515 N N . ALA A 1 186 ? 12.341 15.304 -92.454 1.00 63.88 186 ALA A N 1
ATOM 1516 C CA . ALA A 1 186 ? 13.522 15.363 -93.316 1.00 63.88 186 ALA A CA 1
ATOM 1517 C C . ALA A 1 186 ? 14.298 14.030 -93.392 1.00 63.88 186 ALA A C 1
ATOM 1519 O O . ALA A 1 186 ? 14.934 13.727 -94.403 1.00 63.88 186 ALA A O 1
ATOM 1520 N N . VAL A 1 187 ? 14.253 13.216 -92.332 1.00 65.62 187 VAL A N 1
ATOM 1521 C CA . VAL A 1 187 ? 14.904 11.898 -92.284 1.00 65.62 187 VAL A CA 1
ATOM 1522 C C . VAL A 1 187 ? 14.111 10.870 -93.090 1.00 65.62 187 VAL A C 1
ATOM 1524 O O . VAL A 1 187 ? 14.719 10.030 -93.751 1.00 65.62 187 VAL A O 1
ATOM 1527 N N . ILE A 1 188 ? 12.778 10.963 -93.082 1.00 67.25 188 ILE A N 1
ATOM 1528 C CA . ILE A 1 188 ? 11.904 10.093 -93.881 1.00 67.25 188 ILE A CA 1
ATOM 1529 C C . ILE A 1 188 ? 12.095 10.391 -95.369 1.00 67.25 188 ILE A C 1
ATOM 1531 O O . ILE A 1 188 ? 12.382 9.476 -96.133 1.00 67.25 188 ILE A O 1
ATOM 1535 N N . GLU A 1 189 ? 12.038 11.664 -95.767 1.00 75.81 189 GLU A N 1
ATOM 1536 C CA . GLU A 1 189 ? 12.205 12.065 -97.172 1.00 75.81 189 GLU A CA 1
ATOM 1537 C C . GLU A 1 189 ? 13.574 11.644 -97.735 1.00 75.81 189 GLU A C 1
ATOM 1539 O O . GLU A 1 189 ? 13.679 11.170 -98.867 1.00 75.81 189 GLU A O 1
ATOM 1544 N N . THR A 1 190 ? 14.636 11.751 -96.929 1.00 75.31 190 THR A N 1
ATOM 1545 C CA . THR A 1 190 ? 15.982 11.327 -97.347 1.00 75.31 190 THR A CA 1
ATOM 1546 C C . THR A 1 190 ? 16.085 9.802 -97.474 1.00 75.31 190 THR A C 1
ATOM 1548 O O . THR A 1 190 ? 16.737 9.299 -98.394 1.00 75.31 190 THR A O 1
ATOM 1551 N N . ALA A 1 191 ? 15.446 9.050 -96.575 1.00 75.62 191 ALA A N 1
ATOM 1552 C CA . ALA A 1 191 ? 15.467 7.590 -96.601 1.00 75.62 191 ALA A CA 1
ATOM 1553 C C . ALA A 1 191 ? 14.613 7.015 -97.741 1.00 75.62 191 ALA A C 1
ATOM 1555 O O . ALA A 1 191 ? 15.034 6.062 -98.393 1.00 75.62 191 ALA A O 1
ATOM 1556 N N . GLU A 1 192 ? 13.476 7.640 -98.052 1.00 77.75 192 GLU A N 1
ATOM 1557 C CA . GLU A 1 192 ? 12.643 7.278 -99.201 1.00 77.75 192 GLU A CA 1
ATOM 1558 C C . GLU A 1 192 ? 13.387 7.523 -100.523 1.00 77.75 192 GLU A C 1
ATOM 1560 O O . GLU A 1 192 ? 13.377 6.673 -101.412 1.00 77.75 192 GLU A O 1
ATOM 1565 N N . ALA A 1 193 ? 14.116 8.640 -100.631 1.00 82.25 193 ALA A N 1
ATOM 1566 C CA . ALA A 1 193 ? 14.899 8.959 -101.824 1.00 82.25 193 ALA A CA 1
ATOM 1567 C C . ALA A 1 193 ? 16.126 8.048 -102.020 1.00 82.25 193 ALA A C 1
ATOM 1569 O O . ALA A 1 193 ? 16.510 7.757 -103.153 1.00 82.25 193 ALA A O 1
ATOM 1570 N N . THR A 1 194 ? 16.769 7.620 -100.931 1.00 79.44 194 THR A N 1
ATOM 1571 C CA . THR A 1 194 ? 18.003 6.812 -100.988 1.00 79.44 194 THR A CA 1
ATOM 1572 C C . THR A 1 194 ? 17.755 5.309 -100.878 1.00 79.44 194 THR A C 1
ATOM 1574 O O . THR A 1 194 ? 18.640 4.523 -101.212 1.00 79.44 194 THR A O 1
ATOM 1577 N N . GLY A 1 195 ? 16.561 4.898 -100.446 1.00 79.19 195 GLY A N 1
ATOM 1578 C CA . GLY A 1 195 ? 16.201 3.504 -100.196 1.00 79.19 195 GLY A CA 1
ATOM 1579 C C . GLY A 1 195 ? 16.807 2.926 -98.917 1.00 79.19 195 GLY A C 1
ATOM 1580 O O . GLY A 1 195 ? 16.674 1.725 -98.683 1.00 79.19 195 GLY A O 1
ATOM 1581 N N . PHE A 1 196 ? 17.463 3.746 -98.089 1.00 75.06 196 PHE A N 1
ATOM 1582 C CA . PHE A 1 196 ? 18.091 3.321 -96.840 1.00 75.06 196 PHE A CA 1
ATOM 1583 C C . PHE A 1 196 ? 17.885 4.346 -95.726 1.00 75.06 196 PHE A C 1
ATOM 1585 O O . PHE A 1 196 ? 17.983 5.554 -95.921 1.00 75.06 196 PHE A O 1
ATOM 1592 N N . TRP A 1 197 ? 17.654 3.847 -94.520 1.00 79.19 197 TRP A N 1
ATOM 1593 C CA . TRP A 1 197 ? 17.684 4.626 -93.294 1.00 79.19 197 TRP A CA 1
ATOM 1594 C C . TRP A 1 197 ? 19.113 5.110 -92.972 1.00 79.19 197 TRP A C 1
ATOM 1596 O O . TRP A 1 197 ? 20.089 4.491 -93.406 1.00 79.19 197 TRP A O 1
ATOM 1606 N N . PRO A 1 198 ? 19.287 6.174 -92.160 1.00 68.75 198 PRO A N 1
ATOM 1607 C CA . PRO A 1 198 ? 20.620 6.668 -91.795 1.00 68.75 198 PRO A CA 1
ATOM 1608 C C . PRO A 1 198 ? 21.488 5.674 -91.001 1.00 68.75 198 PRO A C 1
ATOM 1610 O O . PRO A 1 198 ? 22.697 5.869 -90.896 1.00 68.75 198 PRO A O 1
ATOM 1613 N N . ASP A 1 199 ? 20.893 4.619 -90.438 1.00 68.75 199 ASP A N 1
ATOM 1614 C CA . ASP A 1 199 ? 21.608 3.505 -89.800 1.00 68.75 199 ASP A CA 1
ATOM 1615 C C . ASP A 1 199 ? 22.152 2.477 -90.817 1.00 68.75 199 ASP A C 1
ATOM 1617 O O . ASP A 1 199 ? 22.859 1.546 -90.430 1.00 68.75 199 ASP A O 1
ATOM 1621 N N . GLY A 1 200 ? 21.852 2.651 -92.109 1.00 64.31 200 GLY A N 1
ATOM 1622 C CA . GLY A 1 200 ? 22.250 1.769 -93.206 1.00 64.31 200 GLY A CA 1
ATOM 1623 C C . GLY A 1 200 ? 21.280 0.617 -93.482 1.00 64.31 200 GLY A C 1
ATOM 1624 O O . GLY A 1 200 ? 21.557 -0.202 -94.358 1.00 64.31 200 GLY A O 1
ATOM 1625 N N . ALA A 1 201 ? 20.155 0.522 -92.767 1.00 71.56 201 ALA A N 1
ATOM 1626 C CA . ALA A 1 201 ? 19.133 -0.482 -93.049 1.00 71.56 201 ALA A CA 1
ATOM 1627 C C . ALA A 1 201 ? 18.275 -0.090 -94.269 1.00 71.56 201 ALA A C 1
ATOM 1629 O O . ALA A 1 201 ? 18.084 1.101 -94.504 1.00 71.56 201 ALA A O 1
ATOM 1630 N N . PRO A 1 202 ? 17.715 -1.046 -95.033 1.00 76.12 202 PRO A N 1
ATOM 1631 C CA . PRO A 1 202 ? 16.784 -0.736 -96.118 1.00 76.12 202 PRO A CA 1
ATOM 1632 C C . PRO A 1 202 ? 15.583 0.067 -95.612 1.00 76.12 202 PRO A C 1
ATOM 1634 O O . PRO A 1 202 ? 15.064 -0.213 -94.526 1.00 76.12 202 PRO A O 1
ATOM 1637 N N . TYR A 1 203 ? 15.159 1.058 -96.394 1.00 76.81 203 TYR A N 1
ATOM 1638 C CA . TYR A 1 203 ? 13.980 1.859 -96.091 1.00 76.81 203 TYR A CA 1
ATOM 1639 C C . TYR A 1 203 ? 12.723 0.987 -96.141 1.00 76.81 203 TYR A C 1
ATOM 1641 O O . TYR A 1 203 ? 12.512 0.229 -97.088 1.00 76.81 203 TYR A O 1
ATOM 1649 N N . ASP A 1 204 ? 11.899 1.114 -95.106 1.00 77.06 204 ASP A N 1
ATOM 1650 C CA . ASP A 1 204 ? 10.624 0.420 -94.956 1.00 77.06 204 ASP A CA 1
ATOM 1651 C C . ASP A 1 204 ? 9.643 1.399 -94.290 1.00 77.06 204 ASP A C 1
ATOM 1653 O O . ASP A 1 204 ? 9.900 1.800 -93.150 1.00 77.06 204 ASP A O 1
ATOM 1657 N N . PRO A 1 205 ? 8.561 1.818 -94.974 1.00 70.31 205 PRO A N 1
ATOM 1658 C CA . PRO A 1 205 ? 7.636 2.834 -94.472 1.00 70.31 205 PRO A CA 1
ATOM 1659 C C . PRO A 1 205 ? 6.924 2.424 -93.176 1.00 70.31 205 PRO A C 1
ATOM 1661 O O . PRO A 1 205 ? 6.498 3.297 -92.419 1.00 70.31 205 PRO A O 1
ATOM 1664 N N . ASP A 1 206 ? 6.842 1.123 -92.883 1.00 68.81 206 ASP A N 1
ATOM 1665 C CA . ASP A 1 206 ? 6.188 0.607 -91.678 1.00 68.81 206 ASP A CA 1
ATOM 1666 C C . ASP A 1 206 ? 7.163 0.437 -90.495 1.00 68.81 206 ASP A C 1
ATOM 1668 O O . ASP A 1 206 ? 6.752 0.103 -89.377 1.00 68.81 206 ASP A O 1
ATOM 1672 N N . ARG A 1 207 ? 8.464 0.696 -90.701 1.00 64.12 207 ARG A N 1
ATOM 1673 C CA . ARG A 1 207 ? 9.506 0.572 -89.673 1.00 64.12 207 ARG A CA 1
ATOM 1674 C C . ARG A 1 207 ? 9.995 1.952 -89.203 1.00 64.12 207 ARG A C 1
ATOM 1676 O O . ARG A 1 207 ? 10.667 2.647 -89.958 1.00 64.12 207 ARG A O 1
ATOM 1683 N N . PRO A 1 208 ? 9.761 2.351 -87.939 1.00 60.91 208 PRO A N 1
ATOM 1684 C CA . PRO A 1 208 ? 10.229 3.643 -87.437 1.00 60.91 208 PRO A CA 1
ATOM 1685 C C . PRO A 1 208 ? 11.761 3.689 -87.298 1.00 60.91 208 PRO A C 1
ATOM 1687 O O . PRO A 1 208 ? 12.374 2.759 -86.767 1.00 60.91 208 PRO A O 1
ATOM 1690 N N . TYR A 1 209 ? 12.376 4.795 -87.735 1.00 61.28 209 TYR A N 1
ATOM 1691 C CA . TYR A 1 209 ? 13.811 5.043 -87.562 1.00 61.28 209 TYR A CA 1
ATOM 1692 C C . TYR A 1 209 ? 14.156 5.325 -86.096 1.00 61.28 209 TYR A C 1
ATOM 1694 O O . TYR A 1 209 ? 13.665 6.282 -85.492 1.00 61.28 209 TYR A O 1
ATOM 1702 N N . ASP A 1 210 ? 15.037 4.507 -85.527 1.00 61.47 210 ASP A N 1
ATOM 1703 C CA . ASP A 1 210 ? 15.380 4.545 -84.108 1.00 61.47 210 ASP A CA 1
ATOM 1704 C C . ASP A 1 210 ? 16.664 5.370 -83.906 1.00 61.47 210 ASP A C 1
ATOM 1706 O O . ASP A 1 210 ? 17.772 4.840 -83.921 1.00 61.47 210 ASP A O 1
ATOM 1710 N N . ASN A 1 211 ? 16.535 6.699 -83.783 1.00 54.94 211 ASN A N 1
ATOM 1711 C CA . ASN A 1 211 ? 17.681 7.616 -83.739 1.00 54.94 211 ASN A CA 1
ATOM 1712 C C . ASN A 1 211 ? 18.555 7.395 -82.479 1.00 54.94 211 ASN A C 1
ATOM 1714 O O . ASN A 1 211 ? 18.157 7.781 -81.372 1.00 54.94 211 ASN A O 1
ATOM 1718 N N . PRO A 1 212 ? 19.790 6.871 -82.605 1.00 49.16 212 PRO A N 1
ATOM 1719 C CA . PRO A 1 212 ? 20.643 6.619 -81.448 1.00 49.16 212 PRO A CA 1
ATOM 1720 C C . PRO A 1 212 ? 21.204 7.909 -80.822 1.00 49.16 212 PRO A C 1
ATOM 1722 O O . PRO A 1 212 ? 21.637 7.891 -79.667 1.00 49.16 212 PRO A O 1
ATOM 1725 N N . ALA A 1 213 ? 21.178 9.049 -81.528 1.00 45.94 213 ALA A N 1
ATOM 1726 C CA . ALA A 1 213 ? 21.651 10.331 -80.999 1.00 45.94 213 ALA A CA 1
ATOM 1727 C C . ALA A 1 213 ? 20.695 10.951 -79.963 1.00 45.94 213 ALA A C 1
ATOM 1729 O O . ALA A 1 213 ? 21.145 11.723 -79.117 1.00 45.94 213 ALA A O 1
ATOM 1730 N N . ALA A 1 214 ? 19.416 10.556 -79.951 1.00 46.09 214 ALA A N 1
ATOM 1731 C CA . ALA A 1 214 ? 18.450 10.969 -78.928 1.00 46.09 214 ALA A CA 1
ATOM 1732 C C . ALA A 1 214 ? 18.714 10.327 -77.546 1.00 46.09 214 ALA A C 1
ATOM 1734 O O . ALA A 1 214 ? 18.126 10.739 -76.549 1.00 46.09 214 ALA A O 1
ATOM 1735 N N . LYS A 1 215 ? 19.617 9.334 -77.464 1.00 49.09 215 LYS A N 1
ATOM 1736 C CA . LYS A 1 215 ? 19.932 8.572 -76.240 1.00 49.09 215 LYS A CA 1
ATOM 1737 C C . LYS A 1 215 ? 21.206 9.037 -75.511 1.00 49.09 215 LYS A C 1
ATOM 1739 O O . LYS A 1 215 ? 21.656 8.357 -74.591 1.00 49.09 215 LYS A O 1
ATOM 1744 N N . ARG A 1 216 ? 21.821 10.171 -75.882 1.00 38.12 216 ARG A N 1
ATOM 1745 C CA . ARG A 1 216 ? 22.985 10.712 -75.147 1.00 38.12 216 ARG A CA 1
ATOM 1746 C C . ARG A 1 216 ? 22.546 11.725 -74.078 1.00 38.12 216 ARG A C 1
ATOM 1748 O O . ARG A 1 216 ? 21.932 12.725 -74.436 1.00 38.12 216 ARG A O 1
ATOM 1755 N N . PRO A 1 217 ? 22.890 11.534 -72.790 1.00 43.03 217 PRO A N 1
ATOM 1756 C CA . PRO A 1 217 ? 22.661 12.564 -71.781 1.00 43.03 217 PRO A CA 1
ATOM 1757 C C . PRO A 1 217 ? 23.557 13.793 -72.046 1.00 43.03 217 PRO A C 1
ATOM 1759 O O . PRO A 1 217 ? 24.655 13.641 -72.596 1.00 43.03 217 PRO A O 1
ATOM 1762 N N . PRO A 1 218 ? 23.127 15.012 -71.668 1.00 44.91 218 PRO A N 1
ATOM 1763 C CA . PRO A 1 218 ? 23.921 16.221 -71.872 1.00 44.91 218 PRO A CA 1
ATOM 1764 C C . PRO A 1 218 ? 25.246 16.145 -71.095 1.00 44.91 218 PRO A C 1
ATOM 1766 O O . PRO A 1 218 ? 25.277 15.777 -69.921 1.00 44.91 218 PRO A O 1
ATOM 1769 N N . ARG A 1 219 ? 26.362 16.502 -71.748 1.00 39.47 219 ARG A N 1
ATOM 1770 C CA . ARG A 1 219 ? 27.672 16.646 -71.091 1.00 39.47 219 ARG A CA 1
ATOM 1771 C C . ARG A 1 219 ? 27.620 17.838 -70.132 1.00 39.47 219 ARG A C 1
ATOM 1773 O O . ARG A 1 219 ? 27.503 18.974 -70.581 1.00 39.47 219 ARG A O 1
ATOM 1780 N N . ILE A 1 220 ? 27.740 17.586 -68.831 1.00 38.84 220 ILE A N 1
ATOM 1781 C CA . ILE A 1 220 ? 27.938 18.637 -67.824 1.00 38.84 220 ILE A CA 1
ATOM 1782 C C . ILE A 1 220 ? 29.377 19.173 -67.981 1.00 38.84 220 ILE A C 1
ATOM 1784 O O . ILE A 1 220 ? 30.307 18.360 -67.990 1.00 38.84 220 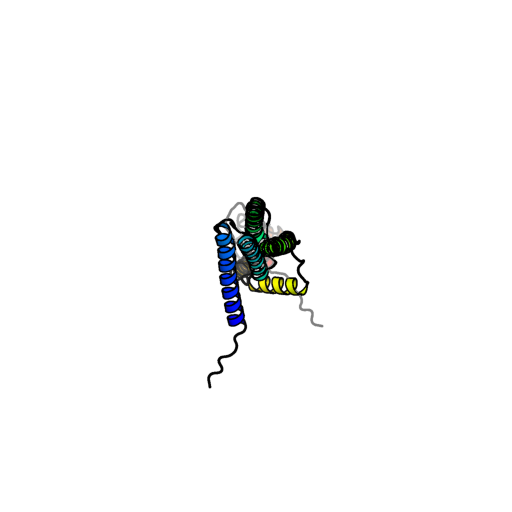ILE A O 1
ATOM 1788 N N . PRO A 1 221 ? 29.604 20.491 -68.135 1.00 40.84 221 PRO A N 1
ATOM 1789 C CA . PRO A 1 221 ? 30.953 21.043 -68.198 1.00 40.84 221 PRO A CA 1
ATOM 1790 C C . PRO A 1 221 ? 31.625 20.973 -66.818 1.00 40.84 221 PRO A C 1
ATOM 1792 O O . PRO A 1 221 ? 31.045 21.374 -65.810 1.00 40.84 221 PRO A O 1
ATOM 1795 N N . PHE A 1 222 ? 32.862 20.475 -66.772 1.00 37.50 222 PHE A N 1
ATOM 1796 C CA . PHE A 1 222 ? 33.742 20.642 -65.617 1.00 37.50 222 PHE A CA 1
ATOM 1797 C C . PHE A 1 222 ? 34.157 22.117 -65.543 1.00 37.50 222 PHE A C 1
ATOM 1799 O O . PHE A 1 222 ? 34.921 22.580 -66.388 1.00 37.50 222 PHE A O 1
ATOM 1806 N N . ASN A 1 223 ? 33.670 22.853 -64.543 1.00 41.12 223 ASN A N 1
ATOM 1807 C CA . ASN A 1 223 ? 34.249 24.147 -64.194 1.00 41.12 223 ASN A CA 1
ATOM 1808 C C . ASN A 1 223 ? 35.529 23.909 -63.386 1.00 41.12 223 ASN A C 1
ATOM 1810 O O . ASN A 1 223 ? 35.484 23.469 -62.240 1.00 41.12 223 ASN A O 1
ATOM 1814 N N . SER A 1 224 ? 36.665 24.206 -64.008 1.00 38.56 224 SER A N 1
ATOM 1815 C CA . SER A 1 224 ? 37.948 24.431 -63.352 1.00 38.56 224 SER A CA 1
ATOM 1816 C C . SER A 1 224 ? 38.177 25.935 -63.224 1.00 38.56 224 SER A C 1
ATOM 1818 O O . SER A 1 224 ? 38.456 26.584 -64.234 1.00 38.56 224 SER A O 1
ATOM 1820 N N . SER A 1 225 ? 38.042 26.476 -62.012 1.00 43.03 225 SER A N 1
ATOM 1821 C CA . SER A 1 225 ? 38.723 27.672 -61.474 1.00 43.03 225 SER A CA 1
ATOM 1822 C C . SER A 1 225 ? 38.394 27.807 -59.994 1.00 43.03 225 SER A C 1
ATOM 1824 O O . SER A 1 225 ? 37.186 27.759 -59.672 1.00 43.03 225 SER A O 1
#

Secondary structure (DSSP, 8-state):
-------HHHHHHHHHHHHHHHHHHHHHHHHHTTTSPPPSSHHHHHHHHHHHHHHHHHHHHHS-GGGTTTTHHHHHHHHHHHHHHHHHHHHSPPP-SHHHHHHHHHHHHHHHHHHHHHTSPPPPPPHHHHHHHHHHHHHHS--STTHHHHHHHHHHHHHHHHHS-S------TT-TT-------HHHHHHHHHHSB-TTSPBP-TTS----GGGGPPP-------

Sequence (225 aa):
MDDHGFNPDDDARALRQRRAELREFAAEIAEAIEDIDLPETYLDGERAVRMIRVADVVLMRVTRPDQRDTIRPARQRLRDQADLIVQAVRALPKPTDFLEGERAGRFILATERLWTQLYAPPKSLTSAQLDEIEREIEAEKPKDSYRQRLLEKLLSMKYKRDAFKGHFDDGSPFDRNRPVTVPDLAVIETAEATGFWPDGAPYDPDRPYDNPAAKRPPRIPFNSS

Foldseek 3Di:
DDCPDPDVVVVVVVVVVVLVVQLVVLLVQLVVLLVDDADPALQSLLVSLVSLQVSLVSNLVSDQPVCVVVCPVSLVSSVVSNVSNVVSHVPHDDDPDPVSVVSNVSSVVSSVVSCCSSPPDNPDDDPVSVVVVVVVVVVVPPPPPPPVVVVVVVVVVVVVVVVVVPDPPVVDPDDPPPPPLPDDVVQLVVLVVVQAGPVGHGDDPVDRDDDCVVVDDDDDDDDDD

Radius of gyration: 41.23 Å; chains: 1; bounding box: 62×40×133 Å